Protein AF-A0A968LI55-F1 (afdb_monomer_lite)

Structure (mmCIF, N/CA/C/O backbone):
data_AF-A0A968LI55-F1
#
_entry.id   AF-A0A968LI55-F1
#
loop_
_atom_site.group_PDB
_atom_site.id
_atom_site.type_symbol
_atom_site.label_atom_id
_atom_site.label_alt_id
_atom_site.label_comp_id
_atom_site.label_asym_id
_atom_site.label_entity_id
_atom_site.label_seq_id
_atom_site.pdbx_PDB_ins_code
_atom_site.Cartn_x
_atom_site.Cartn_y
_atom_site.Cartn_z
_atom_site.occupancy
_atom_site.B_iso_or_equiv
_atom_site.auth_seq_id
_atom_site.auth_comp_id
_atom_site.auth_asym_id
_atom_site.auth_atom_id
_atom_site.pdbx_PDB_model_num
ATOM 1 N N . MET A 1 1 ? 6.630 0.968 -27.886 1.00 37.94 1 MET A N 1
ATOM 2 C CA . MET A 1 1 ? 7.558 1.526 -26.879 1.00 37.94 1 MET A CA 1
ATOM 3 C C . MET A 1 1 ? 7.144 2.963 -26.633 1.00 37.94 1 MET A C 1
ATOM 5 O O . MET A 1 1 ? 7.507 3.827 -27.422 1.00 37.94 1 MET A O 1
ATOM 9 N N . ASP A 1 2 ? 6.324 3.210 -25.612 1.00 31.38 2 ASP A N 1
ATOM 10 C CA . ASP A 1 2 ? 5.980 4.579 -25.226 1.00 31.38 2 ASP A CA 1
ATOM 11 C C . ASP A 1 2 ? 7.231 5.268 -24.675 1.00 31.38 2 ASP A C 1
ATOM 13 O O . ASP A 1 2 ? 7.697 5.002 -23.569 1.00 31.38 2 ASP A O 1
ATOM 17 N N . SER A 1 3 ? 7.811 6.141 -25.493 1.00 38.91 3 SER A N 1
ATOM 18 C CA . SER A 1 3 ? 9.085 6.821 -25.246 1.00 38.91 3 SER A CA 1
ATOM 19 C C . SER A 1 3 ? 9.001 7.922 -24.173 1.00 38.91 3 SER A C 1
ATOM 21 O O . SER A 1 3 ? 9.941 8.698 -24.025 1.00 38.91 3 SER A O 1
ATOM 23 N N . ALA A 1 4 ? 7.884 8.017 -23.445 1.00 50.31 4 ALA A N 1
ATOM 24 C CA . ALA A 1 4 ? 7.601 9.085 -22.486 1.00 50.31 4 ALA A CA 1
ATOM 25 C C . ALA A 1 4 ? 7.983 8.747 -21.029 1.00 50.31 4 ALA A C 1
ATOM 27 O O . ALA A 1 4 ? 8.029 9.650 -20.200 1.00 50.31 4 ALA A O 1
ATOM 28 N N . GLN A 1 5 ? 8.258 7.476 -20.703 1.00 61.66 5 GLN A N 1
ATOM 29 C CA . GLN A 1 5 ? 8.488 7.036 -19.316 1.00 61.66 5 GLN A CA 1
ATOM 30 C C . GLN A 1 5 ? 9.972 6.951 -18.916 1.00 61.66 5 GLN A C 1
ATOM 32 O O . GLN A 1 5 ? 10.292 7.078 -17.736 1.00 61.66 5 GLN A O 1
ATOM 37 N N . TYR A 1 6 ? 10.887 6.761 -19.872 1.00 68.81 6 TYR A N 1
ATOM 38 C CA . TYR A 1 6 ? 12.314 6.562 -19.594 1.00 68.81 6 TYR A CA 1
ATOM 39 C C . TYR A 1 6 ? 13.161 7.687 -20.182 1.00 68.81 6 TYR A C 1
ATOM 41 O O . TYR A 1 6 ? 13.081 7.976 -21.375 1.00 68.81 6 TYR A O 1
ATOM 49 N N . HIS A 1 7 ? 14.017 8.282 -19.351 1.00 76.69 7 HIS A N 1
ATOM 50 C CA . HIS A 1 7 ? 14.998 9.268 -19.788 1.00 76.69 7 HIS A CA 1
ATOM 51 C C . HIS A 1 7 ? 16.397 8.646 -19.772 1.00 76.69 7 HIS A C 1
ATOM 53 O O . HIS A 1 7 ? 16.982 8.426 -18.713 1.00 76.69 7 HIS A O 1
ATOM 59 N N . PHE A 1 8 ? 16.929 8.330 -20.954 1.00 79.88 8 PHE A N 1
ATOM 60 C CA . PHE A 1 8 ? 18.265 7.754 -21.086 1.00 79.88 8 PHE A CA 1
ATOM 61 C C . PHE A 1 8 ? 19.310 8.864 -21.165 1.00 79.88 8 PHE A C 1
ATOM 63 O O . PHE A 1 8 ? 19.291 9.679 -22.085 1.00 79.88 8 PHE A O 1
ATOM 70 N N . LYS A 1 9 ? 20.251 8.865 -20.219 1.00 81.69 9 LYS A N 1
ATOM 71 C CA . LYS A 1 9 ? 21.419 9.749 -20.234 1.00 81.69 9 LYS A CA 1
ATOM 72 C C . LYS A 1 9 ? 22.661 8.889 -20.510 1.00 81.69 9 LYS A C 1
ATOM 74 O O . LYS A 1 9 ? 23.060 8.139 -19.620 1.00 81.69 9 LYS A O 1
ATOM 79 N N . PRO A 1 10 ? 23.245 8.925 -21.722 1.00 79.88 10 PRO A N 1
ATOM 80 C CA . PRO A 1 10 ? 24.467 8.178 -22.005 1.00 79.88 10 PRO A CA 1
ATOM 81 C C . PRO A 1 10 ? 25.617 8.753 -21.174 1.00 79.88 10 PRO A C 1
ATOM 83 O O . PRO A 1 10 ? 25.793 9.969 -21.134 1.00 79.88 10 PRO A O 1
ATOM 86 N N . MET A 1 11 ? 26.376 7.884 -20.512 1.00 77.19 11 MET A N 1
ATOM 87 C CA . MET A 1 11 ? 27.538 8.245 -19.692 1.00 77.19 11 MET A CA 1
ATOM 88 C C . MET A 1 11 ? 28.801 7.696 -20.347 1.00 77.19 11 MET A C 1
ATOM 90 O O . MET A 1 11 ? 28.809 6.541 -20.773 1.00 77.19 11 MET A O 1
ATOM 94 N N . GLY A 1 12 ? 29.858 8.506 -20.427 1.00 69.44 12 GLY A N 1
ATOM 95 C CA . GLY A 1 12 ? 31.123 8.095 -21.043 1.00 69.44 12 GLY A CA 1
ATOM 96 C C . GLY A 1 12 ? 32.103 7.440 -20.068 1.00 69.44 12 GLY A C 1
ATOM 97 O O . GLY A 1 12 ? 33.002 6.720 -20.493 1.00 69.44 12 GLY A O 1
ATOM 98 N N . ASN A 1 13 ? 31.967 7.701 -18.763 1.00 74.31 13 ASN A N 1
ATOM 99 C CA . ASN A 1 13 ? 32.863 7.176 -17.730 1.00 74.31 13 ASN A CA 1
ATOM 100 C C . ASN A 1 13 ? 32.205 7.152 -16.332 1.00 74.31 13 ASN A C 1
ATOM 102 O O . ASN A 1 13 ? 31.186 7.793 -16.084 1.00 74.31 13 ASN A O 1
ATOM 106 N N . VAL A 1 14 ? 32.818 6.424 -15.389 1.00 74.19 14 VAL A N 1
ATOM 107 C CA . VAL A 1 14 ? 32.333 6.315 -13.994 1.00 74.19 14 VAL A CA 1
ATOM 108 C C . VAL A 1 14 ? 32.491 7.626 -13.214 1.00 74.19 14 VAL A C 1
ATOM 110 O O . VAL A 1 14 ? 31.717 7.901 -12.299 1.00 74.19 14 VAL A O 1
ATOM 113 N N . ASN A 1 15 ? 33.457 8.468 -13.582 1.00 75.12 15 ASN A N 1
ATOM 114 C CA . ASN A 1 15 ? 33.700 9.736 -12.891 1.00 75.12 15 ASN A CA 1
ATOM 115 C C . ASN A 1 15 ? 32.556 10.739 -13.116 1.00 75.12 15 ASN A C 1
ATOM 117 O O . ASN A 1 15 ? 32.193 11.467 -12.196 1.00 75.12 15 ASN A O 1
ATOM 121 N N . GLU A 1 16 ? 31.945 10.737 -14.303 1.00 75.88 16 GLU A N 1
ATOM 122 C CA . GLU A 1 16 ? 30.731 11.493 -14.624 1.00 75.88 16 GLU A CA 1
ATOM 123 C C . GLU A 1 16 ? 29.553 11.031 -13.765 1.00 75.88 16 GLU A C 1
ATOM 125 O O . GLU A 1 16 ? 28.830 11.859 -13.211 1.00 75.88 16 GLU A O 1
ATOM 130 N N . LEU A 1 17 ? 29.400 9.716 -13.580 1.00 74.62 17 LEU A N 1
ATOM 131 C CA . LEU A 1 17 ? 28.373 9.161 -12.701 1.00 74.62 17 LEU A CA 1
ATOM 132 C C . LEU A 1 17 ? 28.596 9.598 -11.247 1.00 74.62 17 LEU A C 1
ATOM 134 O O . LEU A 1 17 ? 27.660 10.065 -10.597 1.00 74.62 17 LEU A O 1
ATOM 138 N N . HIS A 1 18 ? 29.834 9.511 -10.757 1.00 74.62 18 HIS A N 1
ATOM 139 C CA . HIS A 1 18 ? 30.193 9.965 -9.415 1.00 74.62 18 HIS A CA 1
ATOM 140 C C . HIS A 1 18 ? 29.890 11.461 -9.228 1.00 74.62 18 HIS A C 1
ATOM 142 O O . HIS A 1 18 ? 29.252 11.845 -8.247 1.00 74.62 18 HIS A O 1
ATOM 148 N N . ALA A 1 19 ? 30.251 12.303 -10.202 1.00 73.81 19 ALA A N 1
ATOM 149 C CA . ALA A 1 19 ? 29.958 13.734 -10.174 1.00 73.81 19 ALA A CA 1
ATOM 150 C C . ALA A 1 19 ? 28.448 14.025 -10.119 1.00 73.81 19 ALA A C 1
ATOM 152 O O . ALA A 1 19 ? 28.025 14.859 -9.324 1.00 73.81 19 ALA A O 1
ATOM 153 N N . ILE A 1 20 ? 27.624 13.307 -10.890 1.00 71.19 20 ILE A N 1
ATOM 154 C CA . ILE A 1 20 ? 26.158 13.466 -10.877 1.00 71.19 20 ILE A CA 1
ATOM 155 C C . ILE A 1 20 ? 25.567 13.043 -9.532 1.00 71.19 20 ILE A C 1
ATOM 157 O O . ILE A 1 20 ? 24.697 13.726 -9.003 1.00 71.19 20 ILE A O 1
ATOM 161 N N . THR A 1 21 ? 26.056 11.953 -8.938 1.00 66.81 21 THR A N 1
ATOM 162 C CA . THR A 1 21 ? 25.573 11.513 -7.618 1.00 66.81 21 THR A CA 1
ATOM 163 C C . THR A 1 21 ? 25.967 12.450 -6.475 1.00 66.81 21 THR A C 1
ATOM 165 O O . THR A 1 21 ? 25.300 12.450 -5.440 1.00 66.81 21 THR A O 1
ATOM 168 N N . GLN A 1 22 ? 27.023 13.253 -6.655 1.00 67.81 22 GLN A N 1
ATOM 169 C CA . GLN A 1 22 ? 27.433 14.293 -5.707 1.00 67.81 22 GLN A CA 1
ATOM 170 C C . GLN A 1 22 ? 26.829 15.674 -6.008 1.00 67.81 22 GLN A C 1
ATOM 172 O O . GLN A 1 22 ? 26.830 16.542 -5.135 1.00 67.81 22 GLN A O 1
ATOM 177 N N . ALA A 1 23 ? 26.319 15.893 -7.221 1.00 65.31 23 ALA A N 1
ATOM 178 C CA . ALA A 1 23 ? 25.676 17.138 -7.617 1.00 65.31 23 ALA A CA 1
ATOM 179 C C . ALA A 1 23 ? 24.293 17.307 -6.957 1.00 65.31 23 ALA A C 1
ATOM 181 O O . ALA A 1 23 ? 23.695 16.366 -6.439 1.00 65.31 23 ALA A O 1
ATOM 182 N N . ALA A 1 24 ? 23.754 18.530 -7.006 1.00 52.56 24 ALA A N 1
ATOM 183 C CA . ALA A 1 24 ? 22.396 18.840 -6.540 1.00 52.56 24 ALA A CA 1
ATOM 184 C C . ALA A 1 24 ? 21.287 18.287 -7.463 1.00 52.56 24 ALA A C 1
ATOM 186 O O . ALA A 1 24 ? 20.103 18.446 -7.166 1.00 52.56 24 ALA A O 1
ATOM 187 N N . GLU A 1 25 ? 21.658 17.659 -8.581 1.00 63.56 25 GLU A N 1
ATOM 188 C CA . GLU A 1 25 ? 20.725 16.990 -9.484 1.00 63.56 25 GLU A CA 1
ATOM 189 C C . GLU A 1 25 ? 20.170 15.699 -8.854 1.00 63.56 25 GLU A C 1
ATOM 191 O O . GLU A 1 25 ? 20.838 15.048 -8.042 1.00 63.56 25 GLU A O 1
ATOM 196 N N . PRO A 1 26 ? 18.935 15.297 -9.202 1.00 63.47 26 PRO A N 1
ATOM 197 C CA . PRO A 1 26 ? 18.407 14.012 -8.774 1.00 63.47 26 PRO A CA 1
ATOM 198 C C . PRO A 1 26 ? 19.292 12.874 -9.321 1.00 63.47 26 PRO A C 1
ATOM 200 O O . PRO A 1 26 ? 19.568 12.843 -10.523 1.00 63.47 26 PRO A O 1
ATOM 203 N N . PRO A 1 27 ? 19.737 11.929 -8.471 1.00 69.62 27 PRO A N 1
ATOM 204 C CA . PRO A 1 27 ? 20.543 10.805 -8.928 1.00 69.62 27 PRO A CA 1
ATOM 205 C C . PRO A 1 27 ? 19.739 9.915 -9.892 1.00 69.62 27 PRO A C 1
ATOM 207 O O . PRO A 1 27 ? 18.507 9.859 -9.794 1.00 69.62 27 PRO A O 1
ATOM 210 N N . PRO A 1 28 ? 20.413 9.206 -10.814 1.00 77.25 28 PRO A N 1
ATOM 211 C CA . PRO A 1 28 ? 19.746 8.298 -11.738 1.00 77.25 28 PRO A CA 1
ATOM 212 C C . PRO A 1 28 ? 19.030 7.170 -10.987 1.00 77.25 28 PRO A C 1
ATOM 214 O O . PRO A 1 28 ? 19.528 6.667 -9.980 1.00 77.25 28 PRO A O 1
ATOM 217 N N . ASP A 1 29 ? 17.870 6.760 -11.502 1.00 79.12 29 ASP A N 1
ATOM 218 C CA . ASP A 1 29 ? 17.024 5.759 -10.841 1.00 79.12 29 ASP A CA 1
ATOM 219 C C . ASP A 1 29 ? 17.519 4.321 -11.057 1.00 79.12 29 ASP A C 1
ATOM 221 O O . ASP A 1 29 ? 17.297 3.447 -10.222 1.00 79.12 29 ASP A O 1
ATOM 225 N N . CYS A 1 30 ? 18.216 4.072 -12.167 1.00 85.31 30 CYS A N 1
ATOM 226 C CA . CYS A 1 30 ? 18.825 2.789 -12.492 1.00 85.31 30 CYS A CA 1
ATOM 227 C C . CYS A 1 30 ? 20.026 2.988 -13.427 1.00 85.31 30 CYS A C 1
ATOM 229 O O . CYS A 1 30 ? 20.012 3.863 -14.295 1.00 85.31 30 CYS A O 1
ATOM 231 N N . LEU A 1 31 ? 21.060 2.168 -13.253 1.00 87.00 31 LEU A N 1
ATOM 232 C CA . LEU A 1 31 ? 22.227 2.088 -14.119 1.00 87.00 31 LEU A CA 1
ATOM 233 C C . LEU A 1 31 ? 22.056 0.935 -15.114 1.00 87.00 31 LEU A C 1
ATOM 235 O O . LEU A 1 31 ? 21.856 -0.210 -14.713 1.00 87.00 31 LEU A O 1
ATOM 239 N N . LEU A 1 32 ? 22.185 1.230 -16.406 1.00 86.31 32 LEU A N 1
ATOM 240 C CA . LEU A 1 32 ? 22.242 0.224 -17.463 1.00 86.31 32 LEU A CA 1
ATOM 241 C C . LEU A 1 32 ? 23.684 0.099 -17.959 1.00 86.31 32 LEU A C 1
ATOM 243 O O . LEU A 1 32 ? 24.232 1.053 -18.505 1.00 86.31 32 LEU A O 1
ATOM 247 N N . ILE A 1 33 ? 24.286 -1.074 -17.786 1.00 86.31 33 ILE A N 1
ATOM 248 C CA . ILE A 1 33 ? 25.639 -1.370 -18.260 1.00 86.31 33 ILE A CA 1
ATOM 249 C C . ILE A 1 33 ? 25.526 -2.175 -19.549 1.00 86.31 33 ILE A C 1
ATOM 251 O O . ILE A 1 33 ? 25.028 -3.302 -19.554 1.00 86.31 33 ILE A O 1
ATOM 255 N N . TRP A 1 34 ? 26.000 -1.585 -20.640 1.00 83.31 34 TRP A N 1
ATOM 256 C CA . TRP A 1 34 ? 26.062 -2.205 -21.958 1.00 83.31 34 TRP A CA 1
ATOM 257 C C . TRP A 1 34 ? 27.533 -2.348 -22.353 1.00 83.31 34 TRP A C 1
ATOM 259 O O . TRP A 1 34 ? 28.044 -1.594 -23.171 1.00 83.31 34 TRP A O 1
ATOM 269 N N . GLU A 1 35 ? 28.233 -3.294 -21.732 1.00 75.88 35 GLU A N 1
ATOM 270 C CA . GLU A 1 35 ? 29.658 -3.541 -21.978 1.00 75.88 35 GLU A CA 1
ATOM 271 C C . GLU A 1 35 ? 29.923 -5.051 -22.056 1.00 75.88 35 GLU A C 1
ATOM 273 O O . GLU A 1 35 ? 29.293 -5.817 -21.321 1.00 75.88 35 GLU A O 1
ATOM 278 N N . PRO A 1 36 ? 30.856 -5.510 -22.911 1.00 69.56 36 PRO A N 1
ATOM 279 C CA . PRO A 1 36 ? 31.217 -6.921 -22.995 1.00 69.56 36 PRO A CA 1
ATOM 280 C C . PRO A 1 36 ? 31.945 -7.416 -21.736 1.00 69.56 36 PRO A C 1
ATOM 282 O O . PRO A 1 36 ? 31.847 -8.597 -21.414 1.00 69.56 36 PRO A O 1
ATOM 285 N N . HIS A 1 37 ? 32.627 -6.525 -21.003 1.00 75.12 37 HIS A N 1
ATOM 286 C CA . HIS A 1 37 ? 33.368 -6.838 -19.776 1.00 75.12 37 HIS A CA 1
ATOM 287 C C . HIS A 1 37 ? 32.940 -5.917 -18.617 1.00 75.12 37 HIS A C 1
ATOM 289 O O . HIS A 1 37 ? 33.630 -4.944 -18.307 1.00 75.12 37 HIS A O 1
ATOM 295 N N . PRO A 1 38 ? 31.796 -6.193 -17.966 1.00 77.81 38 PRO A N 1
ATOM 296 C CA . PRO A 1 38 ? 31.240 -5.321 -16.928 1.00 77.81 38 PRO A CA 1
ATOM 297 C C . PRO A 1 38 ? 32.032 -5.345 -15.609 1.00 77.81 38 PRO A C 1
ATOM 299 O O . PRO A 1 38 ? 31.890 -4.428 -14.806 1.00 77.81 38 PRO A O 1
ATOM 302 N N . GLU A 1 39 ? 32.873 -6.355 -15.374 1.00 78.12 39 GLU A N 1
ATOM 303 C CA . GLU A 1 39 ? 33.605 -6.565 -14.112 1.00 78.12 39 GLU A CA 1
ATOM 304 C C . GLU A 1 39 ? 34.475 -5.369 -13.713 1.00 78.12 39 GLU A C 1
ATOM 306 O O . GLU A 1 39 ? 34.448 -4.932 -12.563 1.00 78.12 39 GLU A O 1
ATOM 311 N N . VAL A 1 40 ? 35.192 -4.782 -14.677 1.00 80.19 40 VAL A N 1
ATOM 312 C CA . VAL A 1 40 ? 36.056 -3.614 -14.441 1.00 80.19 40 VAL A CA 1
ATOM 313 C C . VAL A 1 40 ? 35.230 -2.420 -13.960 1.00 80.19 40 VAL A C 1
ATOM 315 O O . VAL A 1 40 ? 35.614 -1.729 -13.017 1.00 80.19 40 VAL A O 1
ATOM 318 N N . LEU A 1 41 ? 34.064 -2.207 -14.573 1.00 78.69 41 LEU A N 1
ATOM 319 C CA . LEU A 1 41 ? 33.157 -1.118 -14.226 1.00 78.69 41 LEU A CA 1
ATOM 320 C C . LEU A 1 41 ? 32.528 -1.341 -12.845 1.00 78.69 41 LEU A C 1
ATOM 322 O O . LEU A 1 41 ? 32.462 -0.423 -12.031 1.00 78.69 41 LEU A O 1
ATOM 326 N N . LEU A 1 42 ? 32.111 -2.575 -12.553 1.00 78.25 42 LEU A N 1
ATOM 327 C CA . LEU A 1 42 ? 31.550 -2.956 -11.256 1.00 78.25 42 LEU A CA 1
ATOM 328 C C . LEU A 1 42 ? 32.578 -2.808 -10.125 1.00 78.25 42 LEU A C 1
ATOM 330 O O . LEU A 1 42 ? 32.233 -2.336 -9.041 1.00 78.25 42 LEU A O 1
ATOM 334 N N . TYR A 1 43 ? 33.844 -3.147 -10.384 1.00 78.69 43 TYR A N 1
ATOM 335 C CA . TYR A 1 43 ? 34.940 -2.927 -9.441 1.00 78.69 43 TYR A CA 1
ATOM 336 C C . TYR A 1 43 ? 35.152 -1.431 -9.161 1.00 78.69 43 TYR A C 1
ATOM 338 O O . TYR A 1 43 ? 35.242 -1.021 -8.005 1.00 78.69 43 TYR A O 1
ATOM 346 N N . GLN A 1 44 ? 35.152 -0.591 -10.199 1.00 78.50 44 GLN A N 1
ATOM 347 C CA . GLN A 1 44 ? 35.287 0.863 -10.051 1.00 78.50 44 GLN A CA 1
ATOM 348 C C . GLN A 1 44 ? 34.128 1.492 -9.270 1.00 78.50 44 GLN A C 1
ATOM 350 O O . GLN A 1 44 ? 34.355 2.347 -8.416 1.00 78.50 44 GLN A O 1
ATOM 355 N N . LEU A 1 45 ? 32.889 1.053 -9.512 1.00 78.06 45 LEU A N 1
ATOM 356 C CA . LEU A 1 45 ? 31.724 1.511 -8.748 1.00 78.06 45 LEU A CA 1
ATOM 357 C C . LEU A 1 45 ? 31.851 1.165 -7.262 1.00 78.06 45 LEU A C 1
ATOM 359 O O . LEU A 1 45 ? 31.508 1.979 -6.406 1.00 78.06 45 LEU A O 1
ATOM 363 N N . LYS A 1 46 ? 32.392 -0.018 -6.957 1.00 74.94 46 LYS A N 1
ATOM 364 C CA . LYS A 1 46 ? 32.651 -0.457 -5.585 1.00 74.94 46 LYS A CA 1
ATOM 365 C C . LYS A 1 46 ? 33.714 0.398 -4.893 1.00 74.94 46 LYS A C 1
ATOM 367 O O . LYS A 1 46 ? 33.479 0.834 -3.770 1.00 74.94 46 LYS A O 1
ATOM 372 N N . GLU A 1 47 ? 34.842 0.659 -5.553 1.00 76.88 47 GLU A N 1
ATOM 373 C CA . GLU A 1 47 ? 35.913 1.532 -5.035 1.00 76.88 47 GLU A CA 1
ATOM 374 C C . GLU A 1 47 ? 35.412 2.956 -4.754 1.00 76.88 47 GLU A C 1
ATOM 376 O O . GLU A 1 47 ? 35.806 3.587 -3.776 1.00 76.88 47 GLU A O 1
ATOM 381 N N . LEU A 1 48 ? 34.489 3.448 -5.584 1.00 74.12 48 LEU A N 1
ATOM 382 C CA . LEU A 1 48 ? 33.878 4.769 -5.439 1.00 74.12 48 LEU A CA 1
ATOM 383 C C . LEU A 1 48 ? 32.675 4.793 -4.492 1.00 74.12 48 LEU A C 1
ATOM 385 O O . LEU A 1 48 ? 32.027 5.829 -4.361 1.00 74.12 48 LEU A O 1
ATOM 389 N N . TYR A 1 49 ? 32.366 3.675 -3.829 1.00 73.06 49 TYR A N 1
ATOM 390 C CA . TYR A 1 49 ? 31.221 3.552 -2.929 1.00 73.06 49 TYR A CA 1
ATOM 391 C C . TYR A 1 49 ? 29.891 3.959 -3.603 1.00 73.06 49 TYR A C 1
ATOM 393 O O . TYR A 1 49 ? 28.998 4.528 -2.980 1.00 73.06 49 TYR A O 1
ATOM 401 N N . LEU A 1 50 ? 29.722 3.651 -4.891 1.00 75.25 50 LEU A N 1
ATOM 402 C CA . LEU A 1 50 ? 28.508 3.945 -5.650 1.00 75.25 50 LEU A CA 1
ATOM 403 C C . LEU A 1 50 ? 27.587 2.728 -5.700 1.00 75.25 50 LEU A C 1
ATOM 405 O O . LEU A 1 50 ? 27.872 1.735 -6.366 1.00 75.25 50 LEU A O 1
ATOM 409 N N . LEU A 1 51 ? 26.449 2.833 -5.015 1.00 76.62 51 LEU A N 1
ATOM 410 C CA . LEU A 1 51 ? 25.419 1.800 -4.985 1.00 76.62 51 LEU A CA 1
ATOM 411 C C . LEU A 1 51 ? 24.160 2.297 -5.706 1.00 76.62 51 LEU A C 1
ATOM 413 O O . LEU A 1 51 ? 23.498 3.213 -5.221 1.00 76.62 51 LEU A O 1
ATOM 417 N N . LEU A 1 52 ? 23.822 1.679 -6.839 1.00 79.25 52 LEU A N 1
ATOM 418 C CA . LEU A 1 52 ? 22.637 1.985 -7.649 1.00 79.25 52 LEU A CA 1
ATOM 419 C C . LEU A 1 52 ? 21.947 0.684 -8.096 1.00 79.25 52 LEU A C 1
ATOM 421 O O . LEU A 1 52 ? 22.632 -0.327 -8.301 1.00 79.25 52 LEU A O 1
ATOM 425 N N . PRO A 1 53 ? 20.617 0.688 -8.305 1.00 83.94 53 PRO A N 1
ATOM 426 C CA . PRO A 1 53 ? 19.938 -0.384 -9.030 1.00 83.94 53 PRO A CA 1
ATOM 427 C C . PRO A 1 53 ? 20.604 -0.597 -10.389 1.00 83.94 53 PRO A C 1
ATOM 429 O O . PRO A 1 53 ? 20.682 0.349 -11.170 1.00 83.94 53 PRO A O 1
ATOM 432 N N . THR A 1 54 ? 21.101 -1.800 -10.682 1.00 87.06 54 THR A N 1
ATOM 433 C CA . THR A 1 54 ? 21.937 -2.025 -11.873 1.00 87.06 54 THR A CA 1
ATOM 434 C C . THR A 1 54 ? 21.402 -3.161 -12.738 1.00 87.06 54 THR A C 1
ATOM 436 O O . THR A 1 54 ? 21.192 -4.277 -12.258 1.00 87.06 54 THR A O 1
ATOM 439 N N . VAL A 1 55 ? 21.231 -2.882 -14.030 1.00 88.00 55 VAL A N 1
ATOM 440 C CA . VAL A 1 55 ? 20.930 -3.867 -15.072 1.00 88.00 55 VAL A CA 1
ATOM 441 C C . VAL A 1 55 ? 22.146 -4.010 -15.982 1.00 88.00 55 VAL A C 1
ATOM 443 O O . VAL A 1 55 ? 22.659 -3.017 -16.492 1.00 88.00 55 VAL A O 1
ATOM 446 N N . VAL A 1 56 ? 22.604 -5.238 -16.211 1.00 87.31 56 VAL A N 1
ATOM 447 C CA . VAL A 1 56 ? 23.734 -5.528 -17.104 1.00 87.31 56 VAL A CA 1
ATOM 448 C C . VAL A 1 56 ? 23.243 -6.292 -18.325 1.00 87.31 56 VAL A C 1
ATOM 450 O O . VAL A 1 56 ? 22.655 -7.370 -18.196 1.00 87.31 56 VAL A O 1
ATOM 453 N N . VAL A 1 57 ? 23.508 -5.743 -19.511 1.00 85.00 57 VAL A N 1
ATOM 454 C CA . VAL A 1 57 ? 23.268 -6.410 -20.794 1.00 85.00 57 VAL A CA 1
ATOM 455 C C . VAL A 1 57 ? 24.471 -7.294 -21.100 1.00 85.00 57 VAL A C 1
ATOM 457 O O . VAL A 1 57 ? 25.560 -6.800 -21.381 1.00 85.00 57 VAL A O 1
ATOM 460 N N . HIS A 1 58 ? 24.284 -8.607 -21.021 1.00 77.88 58 HIS A N 1
ATOM 461 C CA . HIS A 1 58 ? 25.360 -9.576 -21.212 1.00 77.88 58 HIS A CA 1
ATOM 462 C C . HIS A 1 58 ? 25.445 -10.040 -22.674 1.00 77.88 58 HIS A C 1
ATOM 464 O O . HIS A 1 58 ? 24.425 -10.217 -23.346 1.00 77.88 58 HIS A O 1
ATOM 470 N N . PHE A 1 59 ? 26.679 -10.248 -23.144 1.00 62.09 59 PHE A N 1
ATOM 471 C CA . PHE A 1 59 ? 26.976 -10.625 -24.526 1.00 62.09 59 PHE A CA 1
ATOM 472 C C . PHE A 1 59 ? 27.226 -12.125 -24.686 1.00 62.09 59 PHE A C 1
ATOM 474 O O . PHE A 1 59 ? 26.703 -12.684 -25.634 1.00 62.09 59 PHE A O 1
ATOM 481 N N . HIS A 1 60 ? 27.986 -12.743 -23.775 1.00 55.25 60 HIS A N 1
ATOM 482 C CA . HIS A 1 60 ? 28.164 -14.183 -23.505 1.00 55.25 60 HIS A CA 1
ATOM 483 C C . HIS A 1 60 ? 29.113 -14.290 -22.282 1.00 55.25 60 HIS A C 1
ATOM 485 O O . HIS A 1 60 ? 29.991 -13.442 -22.154 1.00 55.25 60 HIS A O 1
ATOM 491 N N . GLY A 1 61 ? 28.960 -15.266 -21.373 1.00 49.53 61 GLY A N 1
ATOM 492 C CA . GLY A 1 61 ? 29.847 -15.414 -20.196 1.00 49.53 61 GLY A CA 1
ATOM 493 C C . GLY A 1 61 ? 29.153 -15.663 -18.850 1.00 49.53 61 GLY A C 1
ATOM 494 O O . GLY A 1 61 ? 27.964 -15.375 -18.691 1.00 49.53 61 GLY A O 1
ATOM 495 N N . GLU A 1 62 ? 29.909 -16.254 -17.919 1.00 50.44 62 GLU A N 1
ATOM 496 C CA . GLU A 1 62 ? 29.481 -16.699 -16.587 1.00 50.44 62 GLU A CA 1
ATOM 497 C C . GLU A 1 62 ? 28.981 -15.551 -15.701 1.00 50.44 62 GLU A C 1
ATOM 499 O O . GLU A 1 62 ? 29.419 -14.407 -15.791 1.00 50.44 62 GLU A O 1
ATOM 504 N N . ARG A 1 63 ? 28.012 -15.873 -14.838 1.00 61.06 63 ARG A N 1
ATOM 505 C CA . ARG A 1 63 ? 27.427 -14.932 -13.882 1.00 61.06 63 ARG A CA 1
ATOM 506 C C . ARG A 1 63 ? 28.294 -14.911 -12.635 1.00 61.06 63 ARG A C 1
ATOM 508 O O . ARG A 1 63 ? 28.238 -15.855 -11.848 1.00 61.06 63 ARG A O 1
ATOM 515 N N . GLU A 1 64 ? 29.045 -13.841 -12.424 1.00 56.97 64 GLU A N 1
ATOM 516 C CA . GLU A 1 64 ? 29.725 -13.665 -11.146 1.00 56.97 64 GLU A CA 1
ATOM 517 C C . GLU A 1 64 ? 28.735 -13.302 -10.037 1.00 56.97 64 GLU A C 1
ATOM 519 O O . GLU A 1 64 ? 27.796 -12.514 -10.211 1.00 56.97 64 GLU A O 1
ATOM 524 N N . ALA A 1 65 ? 28.954 -13.897 -8.866 1.00 52.75 65 ALA A N 1
ATOM 525 C CA . ALA A 1 65 ? 28.210 -13.579 -7.663 1.00 52.75 65 ALA A CA 1
ATOM 526 C C . ALA A 1 65 ? 28.634 -12.192 -7.164 1.00 52.75 65 ALA A C 1
ATOM 528 O O . ALA A 1 65 ? 29.678 -12.028 -6.537 1.00 52.75 65 ALA A O 1
ATOM 529 N N . SER A 1 66 ? 27.808 -11.186 -7.438 1.00 60.06 66 SER A N 1
ATOM 530 C CA . SER A 1 66 ? 27.976 -9.857 -6.862 1.00 60.06 66 SER A CA 1
ATOM 531 C C . SER A 1 66 ? 27.210 -9.754 -5.539 1.00 60.06 66 SER A C 1
ATOM 533 O O . SER A 1 66 ? 26.070 -10.218 -5.465 1.00 60.06 66 SER A O 1
ATOM 535 N N . PRO A 1 67 ? 27.775 -9.115 -4.498 1.00 53.47 67 PRO A N 1
ATOM 536 C CA . PRO A 1 67 ? 27.036 -8.779 -3.278 1.00 53.47 67 PRO A CA 1
ATOM 537 C C . PRO A 1 67 ? 25.968 -7.691 -3.513 1.00 53.47 67 PRO A C 1
ATOM 539 O O . PRO A 1 67 ? 25.203 -7.370 -2.607 1.00 53.47 67 PRO A O 1
ATOM 542 N N . TYR A 1 68 ? 25.920 -7.114 -4.718 1.00 65.69 68 TYR A N 1
ATOM 543 C CA . TYR A 1 68 ? 24.984 -6.074 -5.124 1.00 65.69 68 TYR A CA 1
ATOM 544 C C . TYR A 1 68 ? 23.827 -6.651 -5.957 1.00 65.69 68 TYR A C 1
ATOM 546 O O . TYR A 1 68 ? 24.004 -7.658 -6.645 1.00 65.69 68 TYR A O 1
ATOM 554 N N . PRO A 1 69 ? 22.644 -6.009 -5.946 1.00 67.06 69 PRO A N 1
ATOM 555 C CA . PRO A 1 69 ? 21.464 -6.447 -6.692 1.00 67.06 69 PRO A CA 1
ATOM 556 C C . PRO A 1 69 ? 21.636 -6.167 -8.188 1.00 67.06 69 PRO A C 1
ATOM 558 O O . PRO A 1 69 ? 21.080 -5.213 -8.733 1.00 67.06 69 PRO A O 1
ATOM 561 N N . ILE A 1 70 ? 22.435 -6.988 -8.857 1.00 80.44 70 ILE A N 1
ATOM 562 C CA . ILE A 1 70 ? 22.644 -6.889 -10.296 1.00 80.44 70 ILE A CA 1
ATOM 563 C C . ILE A 1 70 ? 21.628 -7.781 -11.000 1.00 80.44 70 ILE A C 1
ATOM 565 O O . ILE A 1 70 ? 21.537 -8.982 -10.735 1.00 80.44 70 ILE A O 1
ATOM 569 N N . VAL A 1 71 ? 20.870 -7.190 -11.918 1.00 83.06 71 VAL A N 1
ATOM 570 C CA . VAL A 1 71 ? 19.944 -7.918 -12.783 1.00 83.06 71 VAL A CA 1
ATOM 571 C C . VAL A 1 71 ? 20.573 -8.078 -14.158 1.00 83.06 71 VAL A C 1
ATOM 573 O O . VAL A 1 71 ? 20.962 -7.110 -14.802 1.00 83.06 71 VAL A O 1
ATOM 576 N N . TRP A 1 72 ? 20.657 -9.317 -14.625 1.00 83.38 72 TRP A N 1
ATOM 577 C CA . TRP A 1 72 ? 21.234 -9.641 -15.925 1.00 83.38 72 TRP A CA 1
ATOM 578 C C . TRP A 1 72 ? 20.136 -9.773 -16.979 1.00 83.38 72 TRP A C 1
ATOM 580 O O . TRP A 1 72 ? 19.091 -10.382 -16.723 1.00 83.38 72 TRP A O 1
ATOM 590 N N . ILE A 1 73 ? 20.390 -9.233 -18.170 1.00 83.69 73 ILE A N 1
ATOM 591 C CA . ILE A 1 73 ? 19.513 -9.353 -19.337 1.00 83.69 73 ILE A CA 1
ATOM 592 C C . ILE A 1 73 ? 20.333 -9.779 -20.560 1.00 83.69 73 ILE A C 1
ATOM 594 O O . ILE A 1 73 ? 21.434 -9.278 -20.791 1.00 83.69 73 ILE A O 1
ATOM 598 N N . GLY A 1 74 ? 19.816 -10.738 -21.330 1.00 81.81 74 GLY A N 1
ATOM 599 C CA . GLY A 1 74 ? 20.404 -11.112 -22.618 1.00 81.81 74 GLY A CA 1
ATOM 600 C C . GLY A 1 74 ? 20.087 -10.068 -23.687 1.00 81.81 74 GLY A C 1
ATOM 601 O O . GLY A 1 74 ? 19.036 -9.425 -23.642 1.00 81.81 74 GLY A O 1
ATOM 602 N N . ARG A 1 75 ? 20.966 -9.909 -24.679 1.00 79.44 75 ARG A N 1
ATOM 603 C CA . ARG A 1 75 ? 20.752 -8.974 -25.799 1.00 79.44 75 ARG A CA 1
ATOM 604 C C . ARG A 1 75 ? 19.474 -9.294 -26.588 1.00 79.44 75 ARG A C 1
ATOM 606 O O . ARG A 1 75 ? 18.747 -8.404 -27.011 1.00 79.44 75 ARG A O 1
ATOM 613 N N . ASP A 1 76 ? 19.179 -10.572 -26.735 1.00 79.62 76 ASP A N 1
ATOM 614 C CA . ASP A 1 76 ? 17.978 -11.148 -27.342 1.00 79.62 76 ASP A CA 1
ATOM 615 C C . ASP A 1 76 ? 16.702 -10.914 -26.502 1.00 79.62 76 ASP A C 1
ATOM 617 O O . ASP A 1 76 ? 15.587 -10.981 -27.018 1.00 79.62 76 ASP A O 1
ATOM 621 N N . GLN A 1 77 ? 16.849 -10.536 -25.229 1.00 77.12 77 GLN A N 1
ATOM 622 C CA . GLN A 1 77 ? 15.752 -10.283 -24.290 1.00 77.12 77 GLN A CA 1
ATOM 623 C C . GLN A 1 77 ? 15.535 -8.796 -23.982 1.00 77.12 77 GLN A C 1
ATOM 625 O O . GLN A 1 77 ? 14.802 -8.471 -23.054 1.00 77.12 77 GLN A O 1
ATOM 630 N N . LEU A 1 78 ? 16.111 -7.875 -24.765 1.00 80.19 78 LEU A N 1
ATOM 631 C CA . LEU A 1 78 ? 15.990 -6.423 -24.544 1.00 80.19 78 LEU A CA 1
ATOM 632 C C . LEU A 1 78 ? 14.543 -5.902 -24.498 1.00 80.19 78 LEU A C 1
ATOM 634 O O . LEU A 1 78 ? 14.293 -4.868 -23.885 1.00 80.19 78 LEU A O 1
ATOM 638 N N . HIS A 1 79 ? 13.581 -6.621 -25.080 1.00 75.94 79 HIS A N 1
ATOM 639 C CA . HIS A 1 79 ? 12.153 -6.312 -24.942 1.00 75.94 79 HIS A CA 1
ATOM 640 C C . HIS A 1 79 ? 11.680 -6.328 -23.472 1.00 75.94 79 HIS A C 1
ATOM 642 O O . HIS A 1 79 ? 10.768 -5.591 -23.114 1.00 75.94 79 HIS A O 1
ATOM 648 N N . GLN A 1 80 ? 12.348 -7.091 -22.600 1.00 74.62 80 GLN A N 1
ATOM 649 C CA . GLN A 1 80 ? 12.066 -7.185 -21.161 1.00 74.62 80 GLN A CA 1
ATOM 650 C C . GLN A 1 80 ? 12.811 -6.133 -20.329 1.00 74.62 80 GLN A C 1
ATOM 652 O O . GLN A 1 80 ? 12.712 -6.141 -19.102 1.00 74.62 80 GLN A O 1
ATOM 657 N N . LEU A 1 81 ? 13.567 -5.226 -20.959 1.00 78.25 81 LEU A N 1
ATOM 658 C CA . LEU A 1 81 ? 14.349 -4.203 -20.261 1.00 78.25 81 LEU A CA 1
ATOM 659 C C . LEU A 1 81 ? 13.523 -3.386 -19.245 1.00 78.25 81 LEU A C 1
ATOM 661 O O . LEU A 1 81 ? 14.010 -3.231 -18.125 1.00 78.25 81 LEU A O 1
ATOM 665 N N . PRO A 1 82 ? 12.282 -2.945 -19.544 1.00 76.19 82 PRO A N 1
ATOM 666 C CA . PRO A 1 82 ? 11.419 -2.284 -18.562 1.00 76.19 82 PRO A CA 1
ATOM 667 C C . PRO A 1 82 ? 11.236 -3.098 -17.274 1.00 76.19 82 PRO A C 1
ATOM 669 O O . PRO A 1 82 ? 11.536 -2.616 -16.185 1.00 76.19 82 PRO A O 1
ATOM 672 N N . GLN A 1 83 ? 10.857 -4.373 -17.402 1.00 72.19 83 GLN A N 1
ATOM 673 C CA . GLN A 1 83 ? 10.643 -5.277 -16.267 1.00 72.19 83 GLN A CA 1
ATOM 674 C C . GLN A 1 83 ? 11.944 -5.546 -15.496 1.00 72.19 83 GLN A C 1
ATOM 676 O O . GLN A 1 83 ? 11.941 -5.704 -14.277 1.00 72.19 83 GLN A O 1
ATOM 681 N N . LYS A 1 84 ? 13.085 -5.594 -16.196 1.00 77.88 84 LYS A N 1
ATOM 682 C CA . LYS A 1 84 ? 14.402 -5.811 -15.580 1.00 77.88 84 LYS A CA 1
ATOM 683 C C . LYS A 1 84 ? 14.893 -4.593 -14.803 1.00 77.88 84 LYS A C 1
ATOM 685 O O . LYS A 1 84 ? 15.506 -4.772 -13.753 1.00 77.88 84 LYS A O 1
ATOM 690 N N . ILE A 1 85 ? 14.590 -3.383 -15.272 1.00 80.00 85 ILE A N 1
ATOM 691 C CA . ILE A 1 85 ? 14.841 -2.137 -14.534 1.00 80.00 85 ILE A CA 1
ATOM 692 C C . ILE A 1 85 ? 14.016 -2.122 -13.244 1.00 80.00 85 ILE A C 1
ATOM 694 O O . ILE A 1 85 ? 14.565 -1.891 -12.169 1.00 80.00 85 ILE A O 1
ATOM 698 N N . GLU A 1 86 ? 12.725 -2.452 -13.326 1.00 72.94 86 GLU A N 1
ATOM 699 C CA . GLU A 1 86 ? 11.850 -2.558 -12.151 1.00 72.94 86 GLU A CA 1
ATOM 700 C C . GLU A 1 86 ? 12.372 -3.600 -11.154 1.00 72.94 86 GLU A C 1
ATOM 702 O O . GLU A 1 86 ? 12.484 -3.323 -9.959 1.00 72.94 86 GLU A O 1
ATOM 707 N N . GLN A 1 87 ? 12.788 -4.771 -11.647 1.00 71.81 87 GLN A N 1
ATOM 708 C CA . GLN A 1 87 ? 13.391 -5.822 -10.830 1.00 71.81 87 GLN A CA 1
ATOM 709 C C . GLN A 1 87 ? 14.678 -5.348 -10.134 1.00 71.81 87 GLN A C 1
ATOM 711 O O . GLN A 1 87 ? 14.891 -5.659 -8.962 1.00 71.81 87 GLN A O 1
ATOM 716 N N . ALA A 1 88 ? 15.535 -4.591 -10.824 1.00 80.94 88 ALA A N 1
ATOM 717 C CA . ALA A 1 88 ? 16.773 -4.074 -10.246 1.00 80.94 88 ALA A CA 1
ATOM 718 C C . ALA A 1 88 ? 16.493 -3.066 -9.124 1.00 80.94 88 ALA A C 1
ATOM 720 O O . ALA A 1 88 ? 17.119 -3.135 -8.064 1.00 80.94 88 ALA A O 1
ATOM 721 N N . ILE A 1 89 ? 15.524 -2.170 -9.330 1.00 79.69 89 ILE A N 1
ATOM 722 C CA . ILE A 1 89 ? 15.094 -1.189 -8.325 1.00 79.69 89 ILE A CA 1
ATOM 723 C C . ILE A 1 89 ? 14.479 -1.902 -7.118 1.00 79.69 89 ILE A C 1
ATOM 725 O O . ILE A 1 89 ? 14.835 -1.603 -5.979 1.00 79.69 89 ILE A O 1
ATOM 729 N N . ALA A 1 90 ? 13.609 -2.887 -7.344 1.00 71.62 90 ALA A N 1
ATOM 730 C CA . ALA A 1 90 ? 12.983 -3.660 -6.276 1.00 71.62 90 ALA A CA 1
ATOM 731 C C . ALA A 1 90 ? 14.022 -4.403 -5.426 1.00 71.62 90 ALA A C 1
ATOM 733 O O . ALA A 1 90 ? 14.013 -4.293 -4.199 1.00 71.62 90 ALA A O 1
ATOM 734 N N . ASN A 1 91 ? 14.959 -5.099 -6.077 1.00 75.88 91 ASN A N 1
ATOM 735 C CA . ASN A 1 91 ? 16.041 -5.798 -5.393 1.00 75.88 91 ASN A CA 1
ATOM 736 C C . ASN A 1 91 ? 16.888 -4.822 -4.566 1.00 75.88 91 ASN A C 1
ATOM 738 O O . ASN A 1 91 ? 17.221 -5.130 -3.426 1.00 75.88 91 ASN A O 1
ATOM 742 N N . PHE A 1 92 ? 17.181 -3.634 -5.105 1.00 80.69 92 PHE A N 1
ATOM 743 C CA . PHE A 1 92 ? 17.919 -2.575 -4.415 1.00 80.69 92 PHE A CA 1
ATOM 744 C C . PHE A 1 92 ? 17.228 -2.070 -3.146 1.00 80.69 92 PHE A C 1
ATOM 746 O O . PHE A 1 92 ? 17.866 -1.920 -2.103 1.00 80.69 92 PHE A O 1
ATOM 753 N N . LEU A 1 93 ? 15.916 -1.843 -3.216 1.00 73.06 93 LEU A N 1
ATOM 754 C CA . LEU A 1 93 ? 15.120 -1.393 -2.074 1.00 73.06 93 LEU A CA 1
ATOM 755 C C . LEU A 1 93 ? 14.971 -2.464 -0.983 1.00 73.06 93 LEU A C 1
ATOM 757 O O . LEU A 1 93 ? 14.663 -2.111 0.156 1.00 73.06 93 LEU A O 1
ATOM 761 N N . GLN A 1 94 ? 15.166 -3.740 -1.327 1.00 71.12 94 GLN A N 1
ATOM 762 C CA . GLN A 1 94 ? 15.048 -4.886 -0.422 1.00 71.12 94 GLN A CA 1
ATOM 763 C C . GLN A 1 94 ? 16.385 -5.347 0.180 1.00 71.12 94 GLN A C 1
ATOM 765 O O . GLN A 1 94 ? 16.371 -6.272 0.993 1.00 71.12 94 GLN A O 1
ATOM 770 N N . LEU A 1 95 ? 17.535 -4.747 -0.177 1.00 69.31 95 LEU A N 1
ATOM 771 C CA . LEU A 1 95 ? 18.805 -5.206 0.396 1.00 69.31 95 LEU A CA 1
ATOM 772 C C . LEU A 1 95 ? 18.838 -5.021 1.913 1.00 69.31 95 LEU A C 1
ATOM 774 O O . LEU A 1 95 ? 18.660 -3.897 2.393 1.00 69.31 95 LEU A O 1
ATOM 778 N N . PRO A 1 96 ? 19.160 -6.087 2.666 1.00 57.91 96 PRO A N 1
ATOM 779 C CA . PRO A 1 96 ? 19.393 -5.974 4.089 1.00 57.91 96 PRO A CA 1
ATOM 780 C C . PRO A 1 96 ? 20.670 -5.165 4.342 1.00 57.91 96 PRO A C 1
ATOM 782 O O . PRO A 1 96 ? 21.714 -5.404 3.732 1.00 57.91 96 PRO A O 1
ATOM 785 N N . ASN A 1 97 ? 20.603 -4.232 5.296 1.00 57.16 97 ASN A N 1
ATOM 786 C CA . ASN A 1 97 ? 21.729 -3.365 5.668 1.00 57.16 97 ASN A CA 1
ATOM 787 C C . ASN A 1 97 ? 22.991 -4.168 6.061 1.00 57.16 97 ASN A C 1
ATOM 789 O O . ASN A 1 97 ? 24.102 -3.664 5.973 1.00 57.16 97 ASN A O 1
ATOM 793 N N . THR A 1 98 ? 22.852 -5.430 6.472 1.00 48.94 98 THR A N 1
ATOM 794 C CA . THR A 1 98 ? 23.930 -6.284 6.997 1.00 48.94 98 THR A CA 1
ATOM 795 C C . THR A 1 98 ? 24.998 -6.696 5.980 1.00 48.94 98 THR A C 1
ATOM 797 O O . THR A 1 98 ? 26.058 -7.161 6.390 1.00 48.94 98 THR A O 1
ATOM 800 N N . SER A 1 99 ? 24.769 -6.518 4.676 1.00 53.50 99 SER A N 1
ATOM 801 C CA . SER A 1 99 ? 25.716 -6.927 3.624 1.00 53.50 99 SER A CA 1
ATOM 802 C C . SER A 1 99 ? 26.724 -5.841 3.226 1.00 53.50 99 SER A C 1
ATOM 804 O O . SER A 1 99 ? 27.492 -6.042 2.285 1.00 53.50 99 SER A O 1
ATOM 806 N N . ILE A 1 100 ? 26.711 -4.678 3.890 1.00 59.66 100 ILE A N 1
ATOM 807 C CA . ILE A 1 100 ? 27.365 -3.471 3.380 1.00 59.66 100 ILE A CA 1
ATOM 808 C C . ILE A 1 100 ? 28.063 -2.669 4.494 1.00 59.66 100 ILE A C 1
ATOM 810 O O . ILE A 1 100 ? 27.547 -2.544 5.600 1.00 59.66 100 ILE A O 1
ATOM 814 N N . THR A 1 101 ? 29.236 -2.102 4.199 1.00 61.81 101 THR A N 1
ATOM 815 C CA . THR A 1 101 ? 30.009 -1.204 5.074 1.00 61.81 101 THR A CA 1
ATOM 816 C C . THR A 1 101 ? 29.244 0.090 5.410 1.00 61.81 101 THR A C 1
ATOM 818 O O . THR A 1 101 ? 28.561 0.651 4.552 1.00 61.81 101 THR A O 1
ATOM 821 N N . GLU A 1 102 ? 29.402 0.612 6.635 1.00 61.09 102 GLU A N 1
ATOM 822 C CA . GLU A 1 102 ? 28.686 1.794 7.172 1.00 61.09 102 GLU A CA 1
ATOM 823 C C . GLU A 1 102 ? 28.506 3.014 6.232 1.00 61.09 102 GLU A C 1
ATOM 825 O O . GLU A 1 102 ? 27.394 3.552 6.169 1.00 61.09 102 GLU A O 1
ATOM 830 N N . PRO A 1 103 ? 29.526 3.502 5.490 1.00 63.78 103 PRO A N 1
ATOM 831 C CA . PRO A 1 103 ? 29.341 4.654 4.598 1.00 63.78 103 PRO A CA 1
ATOM 832 C C . PRO A 1 103 ? 28.367 4.364 3.448 1.00 63.78 103 PRO A C 1
ATOM 834 O O . PRO A 1 103 ? 27.572 5.223 3.062 1.00 63.78 103 PRO A O 1
ATOM 837 N N . LEU A 1 104 ? 28.377 3.130 2.949 1.00 63.91 104 LEU A N 1
ATOM 838 C CA . LEU A 1 104 ? 27.574 2.693 1.814 1.00 63.91 104 LEU A CA 1
ATOM 839 C C . LEU A 1 104 ? 26.111 2.440 2.228 1.00 63.91 104 LEU A C 1
ATOM 841 O O . LEU A 1 104 ? 25.199 2.707 1.448 1.00 63.91 104 LEU A O 1
ATOM 845 N N . GLN A 1 105 ? 25.872 2.037 3.483 1.00 67.88 105 GLN A N 1
ATOM 846 C CA . GLN A 1 105 ? 24.527 1.935 4.068 1.00 67.88 105 GLN A CA 1
ATOM 847 C C . GLN A 1 105 ? 23.816 3.295 4.128 1.00 67.88 105 GLN A C 1
ATOM 849 O O . GLN A 1 105 ? 22.656 3.409 3.736 1.00 67.88 105 GLN A O 1
ATOM 854 N N . LYS A 1 106 ? 24.498 4.357 4.587 1.00 67.69 106 LYS A N 1
ATOM 855 C CA . LYS A 1 106 ? 23.898 5.705 4.666 1.00 67.69 106 LYS A CA 1
ATOM 856 C C . LYS A 1 106 ? 23.545 6.249 3.284 1.00 67.69 106 LYS A C 1
ATOM 858 O O . LYS A 1 106 ? 22.509 6.894 3.116 1.00 67.69 106 LYS A O 1
ATOM 863 N N . GLN A 1 107 ? 24.394 5.987 2.293 1.00 70.75 107 GLN A N 1
ATOM 864 C CA . GLN A 1 107 ? 24.121 6.349 0.907 1.00 70.75 107 GLN A CA 1
ATOM 865 C C . GLN A 1 107 ? 22.950 5.547 0.333 1.00 70.75 107 GLN A C 1
ATOM 867 O O . GLN A 1 107 ? 22.055 6.146 -0.263 1.00 70.75 107 GLN A O 1
ATOM 872 N N . GLN A 1 108 ? 22.912 4.231 0.565 1.00 72.75 108 GLN A N 1
ATOM 873 C CA . GLN A 1 108 ? 21.794 3.377 0.165 1.00 72.75 108 GLN A CA 1
ATOM 874 C C . GLN A 1 108 ? 20.481 3.883 0.759 1.00 72.75 108 GLN A C 1
ATOM 876 O O . GLN A 1 108 ? 19.518 4.031 0.022 1.00 72.75 108 GLN A O 1
ATOM 881 N N . GLN A 1 109 ? 20.435 4.190 2.057 1.00 71.19 109 GLN A N 1
ATOM 882 C CA . GLN A 1 109 ? 19.219 4.676 2.714 1.00 71.19 109 GLN A CA 1
ATOM 883 C C . GLN A 1 109 ? 18.743 6.003 2.120 1.00 71.19 109 GLN A C 1
ATOM 885 O O . GLN A 1 109 ? 17.571 6.139 1.787 1.00 71.19 109 GLN A O 1
ATOM 890 N N . ARG A 1 110 ? 19.651 6.966 1.914 1.00 72.12 110 ARG A N 1
ATOM 891 C CA . ARG A 1 110 ? 19.311 8.258 1.292 1.00 72.12 110 ARG A CA 1
ATOM 892 C C . ARG A 1 110 ? 18.790 8.089 -0.130 1.00 72.12 110 ARG A C 1
ATOM 894 O O . ARG A 1 110 ? 17.803 8.724 -0.495 1.00 72.12 110 ARG A O 1
ATOM 901 N N . LEU A 1 111 ? 19.450 7.253 -0.928 1.00 72.31 111 LEU A N 1
ATOM 902 C CA . LEU A 1 111 ? 19.032 6.986 -2.297 1.00 72.31 111 LEU A CA 1
ATOM 903 C C . LEU A 1 111 ? 17.707 6.219 -2.321 1.00 72.31 111 LEU A C 1
ATOM 905 O O . LEU A 1 111 ? 16.814 6.601 -3.060 1.00 72.31 111 LEU A O 1
ATOM 909 N N . ALA A 1 112 ? 17.539 5.204 -1.475 1.00 69.38 112 ALA A N 1
ATOM 910 C CA . ALA A 1 112 ? 16.302 4.445 -1.346 1.00 69.38 112 ALA A CA 1
ATOM 911 C C . ALA A 1 112 ? 15.127 5.340 -0.938 1.00 69.38 112 ALA A C 1
ATOM 913 O O . ALA A 1 112 ? 14.057 5.213 -1.522 1.00 69.38 112 ALA A O 1
ATOM 914 N N . SER A 1 113 ? 15.318 6.276 -0.003 1.00 66.69 113 SER A N 1
ATOM 915 C CA . SER A 1 113 ? 14.285 7.251 0.365 1.00 66.69 113 SER A CA 1
ATOM 916 C C . SER A 1 113 ? 13.927 8.171 -0.803 1.00 66.69 113 SER A C 1
ATOM 918 O O . SER A 1 113 ? 12.750 8.319 -1.107 1.00 66.69 113 SER A O 1
ATOM 920 N N . LYS A 1 114 ? 14.921 8.712 -1.523 1.00 71.12 114 LYS A N 1
ATOM 921 C CA . LYS A 1 114 ? 14.683 9.549 -2.715 1.00 71.12 114 LYS A CA 1
ATOM 922 C C . LYS A 1 114 ? 14.014 8.781 -3.857 1.00 71.12 114 LYS A C 1
ATOM 924 O O . LYS A 1 114 ? 13.179 9.337 -4.563 1.00 71.12 114 LYS A O 1
ATOM 929 N N . LEU A 1 115 ? 14.388 7.516 -4.054 1.00 67.12 115 LEU A N 1
ATOM 930 C CA . LEU A 1 115 ? 13.765 6.631 -5.035 1.00 67.12 115 LEU A CA 1
ATOM 931 C C . LEU A 1 115 ? 12.324 6.343 -4.635 1.00 67.12 115 LEU A C 1
ATOM 933 O O . LEU A 1 115 ? 11.446 6.490 -5.467 1.00 67.12 115 LEU A O 1
ATOM 937 N N . ARG A 1 116 ? 12.050 6.013 -3.369 1.00 64.81 116 ARG A N 1
ATOM 938 C CA . ARG A 1 116 ? 10.680 5.821 -2.869 1.00 64.81 116 ARG A CA 1
ATOM 939 C C . ARG A 1 116 ? 9.821 7.073 -3.065 1.00 64.81 116 ARG A C 1
ATOM 941 O O . ARG A 1 116 ? 8.714 6.960 -3.569 1.00 64.81 116 ARG A O 1
ATOM 948 N N . GLU A 1 117 ? 10.363 8.251 -2.767 1.00 62.84 117 GLU A N 1
ATOM 949 C CA . GLU A 1 117 ? 9.682 9.541 -2.939 1.00 62.84 117 GLU A CA 1
ATOM 950 C C . GLU A 1 117 ? 9.378 9.862 -4.416 1.00 62.84 117 GLU A C 1
ATOM 952 O O . GLU A 1 117 ? 8.269 10.273 -4.747 1.00 62.84 117 GLU A O 1
ATOM 957 N N . ARG A 1 118 ? 10.337 9.641 -5.329 1.00 63.44 118 ARG A N 1
ATOM 958 C CA . ARG A 1 118 ? 10.204 9.987 -6.761 1.00 63.44 118 ARG A CA 1
ATOM 959 C C . ARG A 1 118 ? 9.453 8.955 -7.586 1.00 63.44 118 ARG A C 1
ATOM 961 O O . ARG A 1 118 ? 8.727 9.302 -8.511 1.00 63.44 118 ARG A O 1
ATOM 968 N N . LEU A 1 119 ? 9.684 7.685 -7.288 1.00 59.22 119 LEU A N 1
ATOM 969 C CA . LEU A 1 119 ? 9.063 6.565 -7.981 1.00 59.22 119 LEU A CA 1
ATOM 970 C C . LEU A 1 119 ? 7.653 6.307 -7.457 1.00 59.22 119 LEU A C 1
ATOM 972 O O . LEU A 1 119 ? 6.919 5.530 -8.070 1.00 59.22 119 LEU A O 1
ATOM 976 N N . GLY A 1 120 ? 7.285 6.963 -6.350 1.00 53.62 120 GLY A N 1
ATOM 977 C CA . GLY A 1 120 ? 6.011 6.868 -5.660 1.00 53.62 120 GLY A CA 1
ATOM 978 C C . GLY A 1 120 ? 5.837 5.499 -5.028 1.00 53.62 120 GLY A C 1
ATOM 979 O O . GLY A 1 120 ? 5.657 5.400 -3.832 1.00 53.62 120 GLY A O 1
ATOM 980 N N . TYR A 1 121 ? 5.879 4.443 -5.833 1.00 51.66 121 TYR A N 1
ATOM 981 C CA . TYR A 1 121 ? 5.471 3.091 -5.514 1.00 51.66 121 TYR A CA 1
ATOM 982 C C . TYR A 1 121 ? 5.643 2.202 -6.776 1.00 51.66 121 TYR A C 1
ATOM 984 O O . TYR A 1 121 ? 4.674 1.850 -7.461 1.00 51.66 121 TYR A O 1
ATOM 992 N N . LEU A 1 122 ? 6.872 1.872 -7.172 1.00 44.38 122 LEU A N 1
ATOM 993 C CA . LEU A 1 122 ? 7.094 1.202 -8.459 1.00 44.38 122 LEU A CA 1
ATOM 994 C C . LEU A 1 122 ? 6.848 -0.320 -8.387 1.00 44.38 122 LEU A C 1
ATOM 996 O O . LEU A 1 122 ? 7.687 -1.074 -7.909 1.00 44.38 122 LEU A O 1
ATOM 1000 N N . GLY A 1 123 ? 5.666 -0.739 -8.857 1.00 45.28 123 GLY A N 1
ATOM 1001 C CA . GLY A 1 123 ? 5.461 -1.888 -9.759 1.00 45.28 123 GLY A CA 1
ATOM 1002 C C . GLY A 1 123 ? 6.148 -3.224 -9.454 1.00 45.28 123 GLY A C 1
ATOM 1003 O O . GLY A 1 123 ? 6.641 -3.866 -10.374 1.00 45.28 123 GLY A O 1
ATOM 1004 N N . VAL A 1 124 ? 6.198 -3.684 -8.204 1.00 46.81 124 VAL A N 1
ATOM 1005 C CA . VAL A 1 124 ? 6.681 -5.044 -7.916 1.00 46.81 124 VAL A CA 1
ATOM 1006 C C . VAL A 1 124 ? 5.546 -6.039 -8.151 1.00 46.81 124 VAL A C 1
ATOM 1008 O O . VAL A 1 124 ? 4.547 -6.035 -7.435 1.00 46.81 124 VAL A O 1
ATOM 1011 N N . TYR A 1 125 ? 5.704 -6.930 -9.131 1.00 48.69 125 TYR A N 1
ATOM 1012 C CA . TYR A 1 125 ? 4.828 -8.090 -9.287 1.00 48.69 125 TYR A CA 1
ATOM 1013 C C . TYR A 1 125 ? 4.949 -9.003 -8.065 1.00 48.69 125 TYR A C 1
ATOM 1015 O O . TYR A 1 125 ? 5.871 -9.812 -7.943 1.00 48.69 125 TYR A O 1
ATOM 1023 N N . TYR A 1 126 ? 4.011 -8.876 -7.133 1.00 54.94 126 TYR A N 1
ATOM 1024 C CA . TYR A 1 126 ? 3.982 -9.706 -5.941 1.00 54.94 126 TYR A CA 1
ATOM 1025 C C . TYR A 1 126 ? 3.371 -11.071 -6.267 1.00 54.94 126 TYR A C 1
ATOM 1027 O O . TYR A 1 126 ? 2.151 -11.231 -6.333 1.00 54.94 126 TYR A O 1
ATOM 1035 N N . LYS A 1 127 ? 4.216 -12.098 -6.423 1.00 54.59 127 LYS A N 1
ATOM 1036 C CA . LYS A 1 127 ? 3.754 -13.491 -6.365 1.00 54.59 127 LYS A CA 1
ATOM 1037 C C . LYS A 1 127 ? 3.358 -13.798 -4.919 1.00 54.59 127 LYS A C 1
ATOM 1039 O O . LYS A 1 127 ? 4.189 -14.215 -4.116 1.00 54.59 127 LYS A O 1
ATOM 1044 N N . ARG A 1 128 ? 2.099 -13.524 -4.573 1.00 68.12 128 ARG A N 1
ATOM 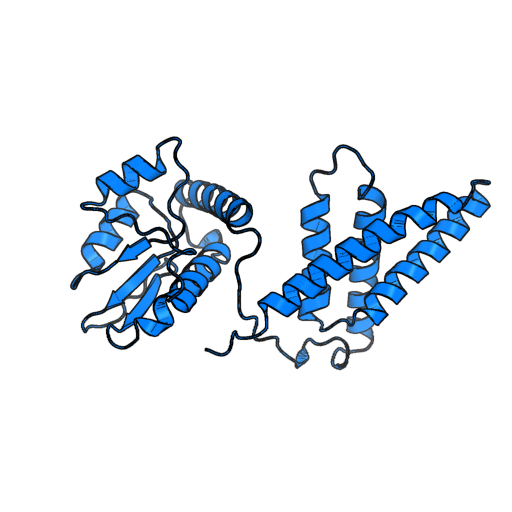1045 C CA . ARG A 1 128 ? 1.563 -13.769 -3.230 1.00 68.12 128 ARG A CA 1
ATOM 1046 C C . ARG A 1 128 ? 1.531 -15.270 -2.941 1.00 68.12 128 ARG A C 1
ATOM 1048 O O . ARG A 1 128 ? 1.185 -16.054 -3.824 1.00 68.12 128 ARG A O 1
ATOM 1055 N N . ASP A 1 129 ? 1.899 -15.663 -1.723 1.00 72.00 129 ASP A N 1
ATOM 1056 C CA . ASP A 1 129 ? 1.789 -17.051 -1.267 1.00 72.00 129 ASP A CA 1
ATOM 1057 C C . ASP A 1 129 ? 0.346 -17.316 -0.814 1.00 72.00 129 ASP A C 1
ATOM 1059 O O . ASP A 1 129 ? -0.065 -16.768 0.214 1.00 72.00 129 ASP A O 1
ATOM 1063 N N . PRO A 1 130 ? -0.426 -18.163 -1.523 1.00 77.69 130 PRO A N 1
ATOM 1064 C CA . PRO A 1 130 ? -1.812 -18.423 -1.164 1.00 77.69 130 PRO A CA 1
ATOM 1065 C C . PRO A 1 130 ? -1.971 -18.980 0.246 1.00 77.69 130 PRO A C 1
ATOM 1067 O O . PRO A 1 130 ? -2.998 -18.751 0.868 1.00 77.69 130 PRO A O 1
ATOM 1070 N N . LYS A 1 131 ? -0.961 -19.669 0.792 1.00 76.50 131 LYS A N 1
ATOM 1071 C CA . LYS A 1 131 ? -1.030 -20.235 2.147 1.00 76.50 131 LYS A CA 1
ATOM 1072 C C . LYS A 1 131 ? -1.131 -19.171 3.239 1.00 76.50 131 LYS A C 1
ATOM 1074 O O . LYS A 1 131 ? -1.594 -19.477 4.330 1.00 76.50 131 LYS A O 1
ATOM 1079 N N . ARG A 1 132 ? -0.709 -17.937 2.947 1.00 76.31 132 ARG A N 1
ATOM 1080 C CA . ARG A 1 132 ? -0.753 -16.799 3.875 1.00 76.31 132 ARG A CA 1
ATOM 1081 C C . ARG A 1 132 ? -2.028 -15.969 3.748 1.00 76.31 132 ARG A C 1
ATOM 1083 O O . ARG A 1 132 ? -2.179 -14.985 4.465 1.00 76.31 132 ARG A O 1
ATOM 1090 N N . PHE A 1 133 ? -2.944 -16.337 2.849 1.00 86.50 133 PHE A N 1
ATOM 1091 C CA . PHE A 1 133 ? -4.216 -15.631 2.749 1.00 86.50 133 PHE A CA 1
ATOM 1092 C C . PHE A 1 133 ? -5.054 -15.884 3.989 1.00 86.50 133 PHE A C 1
ATOM 1094 O O . PHE A 1 133 ? -5.127 -17.007 4.485 1.00 86.50 133 PHE A O 1
ATOM 1101 N N . PHE A 1 134 ? -5.770 -14.853 4.418 1.00 81.31 134 PHE A N 1
ATOM 1102 C CA . PHE A 1 134 ? -6.604 -14.835 5.608 1.00 81.31 134 PHE A CA 1
ATOM 1103 C C . PHE A 1 134 ? -7.532 -16.057 5.690 1.00 81.31 134 PHE A C 1
ATOM 1105 O O . PHE A 1 134 ? -7.638 -16.715 6.722 1.00 81.31 134 PHE A O 1
ATOM 1112 N N . ARG A 1 135 ? -8.122 -16.453 4.556 1.00 85.81 135 ARG A N 1
ATOM 1113 C CA . ARG A 1 135 ? -8.988 -17.639 4.409 1.00 85.81 135 ARG A CA 1
ATOM 1114 C C . ARG A 1 135 ? -8.312 -19.000 4.626 1.00 85.81 135 ARG A C 1
ATOM 1116 O O . ARG A 1 135 ? -9.023 -19.985 4.795 1.00 85.81 135 ARG A O 1
ATOM 1123 N N . TYR A 1 136 ? -6.985 -19.080 4.625 1.00 84.19 136 TYR A N 1
ATOM 1124 C CA . TYR A 1 136 ? -6.224 -20.311 4.878 1.00 84.19 136 TYR A CA 1
ATOM 1125 C C . TYR A 1 136 ? -5.452 -20.283 6.201 1.00 84.19 136 TYR A C 1
ATOM 1127 O O . TYR A 1 136 ? -4.970 -21.330 6.625 1.00 84.19 136 TYR A O 1
ATOM 1135 N N . LEU A 1 137 ? -5.387 -19.128 6.870 1.00 85.12 137 LEU A N 1
ATOM 1136 C CA . LEU A 1 137 ? -4.813 -19.008 8.209 1.00 85.12 137 LEU A CA 1
ATOM 1137 C C . LEU A 1 137 ? -5.627 -19.798 9.244 1.00 85.12 137 LEU A C 1
ATOM 1139 O O . LEU A 1 137 ? -6.845 -19.976 9.093 1.00 85.12 137 LEU A O 1
ATOM 1143 N N . SER A 1 138 ? -4.949 -20.235 10.306 1.00 89.81 138 SER A N 1
ATOM 1144 C CA . SER A 1 138 ? -5.585 -20.820 11.491 1.00 89.81 138 SER A CA 1
ATOM 1145 C C . SER A 1 138 ? -6.471 -19.786 12.213 1.00 89.81 138 SER A C 1
ATOM 1147 O O . SER A 1 138 ? -6.280 -18.582 12.035 1.00 89.81 138 SER A O 1
ATOM 1149 N N . PRO A 1 139 ? -7.463 -20.204 13.023 1.00 89.94 139 PRO A N 1
ATOM 1150 C CA . PRO A 1 139 ? -8.333 -19.262 13.734 1.00 89.94 139 PRO A CA 1
ATOM 1151 C C . PRO A 1 139 ? -7.559 -18.300 14.650 1.00 89.94 139 PRO A C 1
ATOM 1153 O O . PRO A 1 139 ? -7.911 -17.127 14.713 1.00 89.94 139 PRO A O 1
ATOM 1156 N N . GLU A 1 140 ? -6.481 -18.760 15.292 1.00 91.00 140 GLU A N 1
ATOM 1157 C CA . GLU A 1 140 ? -5.620 -17.917 16.135 1.00 91.00 140 GLU A CA 1
ATOM 1158 C C . GLU A 1 140 ? -4.875 -16.856 15.307 1.00 91.00 140 GLU A C 1
ATOM 1160 O O . GLU A 1 140 ? -4.888 -15.675 15.646 1.00 91.00 140 GLU A O 1
ATOM 1165 N N . GLU A 1 141 ? -4.283 -17.247 14.174 1.00 86.62 141 GLU A N 1
ATOM 1166 C CA . GLU A 1 141 ? -3.586 -16.321 13.269 1.00 86.62 141 GLU A CA 1
ATOM 1167 C C . GLU A 1 141 ? -4.538 -15.320 12.605 1.00 86.62 141 GLU A C 1
ATOM 1169 O O . GLU A 1 141 ? -4.162 -14.169 12.372 1.00 86.62 141 GLU A O 1
ATOM 1174 N N . ARG A 1 142 ? -5.776 -15.734 12.301 1.00 88.56 142 ARG A N 1
ATOM 1175 C CA . ARG A 1 142 ? -6.814 -14.833 11.782 1.00 88.56 142 ARG A CA 1
ATOM 1176 C C . ARG A 1 142 ? -7.154 -13.754 12.788 1.00 88.56 142 ARG A C 1
ATOM 1178 O O . ARG A 1 142 ? -7.204 -12.589 12.404 1.00 88.56 142 ARG A O 1
ATOM 1185 N N . GLU A 1 143 ? -7.368 -14.134 14.043 1.00 90.69 143 GLU A N 1
ATOM 1186 C CA . GLU A 1 143 ? -7.691 -13.174 15.094 1.00 90.69 143 GLU A CA 1
ATOM 1187 C C . GLU A 1 143 ? -6.520 -12.218 15.335 1.00 90.69 143 GLU A C 1
ATOM 1189 O O . GLU A 1 143 ? -6.712 -11.005 15.339 1.00 90.69 143 GLU A O 1
ATOM 1194 N N . ALA A 1 144 ? -5.289 -12.733 15.394 1.00 90.56 144 ALA A N 1
ATOM 1195 C CA . ALA A 1 144 ? -4.094 -11.901 15.522 1.00 90.56 144 ALA A CA 1
ATOM 1196 C C . ALA A 1 144 ? -3.935 -10.915 14.349 1.00 90.56 144 ALA A C 1
ATOM 1198 O O . ALA A 1 144 ? -3.646 -9.737 14.554 1.00 90.56 144 ALA A O 1
ATOM 1199 N N . THR A 1 145 ? -4.172 -11.375 13.116 1.00 88.44 145 THR A N 1
ATOM 1200 C CA . TH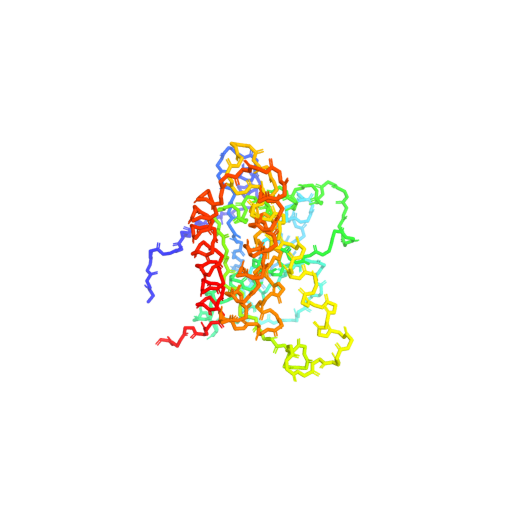R A 1 145 ? -4.120 -10.525 11.914 1.00 88.44 145 THR A CA 1
ATOM 1201 C C . THR A 1 145 ? -5.209 -9.457 11.954 1.00 88.44 145 THR A C 1
ATOM 1203 O O . THR A 1 145 ? -4.937 -8.288 11.691 1.00 88.44 145 THR A O 1
ATOM 1206 N N . ARG A 1 146 ? -6.439 -9.837 12.314 1.00 92.62 146 ARG A N 1
ATOM 1207 C CA . ARG A 1 146 ? -7.576 -8.920 12.446 1.00 92.62 146 ARG A CA 1
ATOM 1208 C C . ARG A 1 146 ? -7.304 -7.854 13.505 1.00 92.62 146 ARG A C 1
ATOM 1210 O O . ARG A 1 146 ? -7.531 -6.673 13.253 1.00 92.62 146 ARG A O 1
ATOM 1217 N N . GLN A 1 147 ? -6.781 -8.256 14.659 1.00 93.25 147 GLN A N 1
ATOM 1218 C CA . GLN A 1 147 ? -6.446 -7.345 15.745 1.00 93.25 147 GLN A CA 1
ATOM 1219 C C . GLN A 1 147 ? -5.319 -6.387 15.349 1.00 93.25 147 GLN A C 1
ATOM 1221 O O . GLN A 1 147 ? -5.428 -5.191 15.608 1.00 93.25 147 GLN A O 1
ATOM 1226 N N . SER A 1 148 ? -4.284 -6.882 14.663 1.00 92.56 148 SER A N 1
ATOM 1227 C CA . SER A 1 148 ? -3.210 -6.042 14.122 1.00 92.56 148 SER A CA 1
ATOM 1228 C C . SER A 1 148 ? -3.750 -5.021 13.121 1.00 92.56 148 SER A C 1
ATOM 1230 O O . SER A 1 148 ? -3.485 -3.834 13.276 1.00 92.56 148 SER A O 1
ATOM 1232 N N . LEU A 1 149 ? -4.577 -5.445 12.158 1.00 94.56 149 LEU A N 1
ATOM 1233 C CA . LEU A 1 149 ? -5.212 -4.536 11.199 1.00 94.56 149 LEU A CA 1
ATOM 1234 C C . LEU A 1 149 ? -6.042 -3.461 11.903 1.00 94.56 149 LEU A C 1
ATOM 1236 O O . LEU A 1 149 ? -5.938 -2.289 11.556 1.00 94.56 149 LEU A O 1
ATOM 1240 N N . LYS A 1 150 ? -6.831 -3.840 12.913 1.00 95.94 150 LYS A N 1
ATOM 1241 C CA . LYS A 1 150 ? -7.648 -2.901 13.686 1.00 95.94 150 LYS A CA 1
ATOM 1242 C C . LYS A 1 150 ? -6.800 -1.881 14.448 1.00 95.94 150 LYS A C 1
ATOM 1244 O O . LYS A 1 150 ? -7.107 -0.696 14.397 1.00 95.94 150 LYS A O 1
ATOM 1249 N N . GLN A 1 151 ? -5.724 -2.318 15.106 1.00 95.38 151 GLN A N 1
ATOM 1250 C CA . GLN A 1 151 ? -4.804 -1.432 15.832 1.00 95.38 151 GLN A CA 1
ATOM 1251 C C . GLN A 1 151 ? -4.110 -0.440 14.895 1.00 95.38 151 GLN A C 1
ATOM 1253 O O . GLN A 1 151 ? -4.069 0.757 15.176 1.00 95.38 151 GLN A O 1
ATOM 1258 N N . THR A 1 152 ? -3.603 -0.918 13.756 1.00 92.50 152 THR A N 1
ATOM 1259 C CA . THR A 1 152 ? -2.983 -0.051 12.749 1.00 92.50 152 THR A CA 1
ATOM 1260 C C . THR A 1 152 ? -4.007 0.934 12.178 1.00 92.50 152 THR A C 1
ATOM 1262 O O . THR A 1 152 ? -3.707 2.118 12.044 1.00 92.50 152 THR A O 1
ATOM 1265 N N . TYR A 1 153 ? -5.237 0.485 11.906 1.00 96.94 153 TYR A N 1
ATOM 1266 C CA . TYR A 1 153 ? -6.316 1.349 11.419 1.00 96.94 153 TYR A CA 1
ATOM 1267 C C . TYR A 1 153 ? -6.729 2.415 12.444 1.00 96.94 153 TYR A C 1
ATOM 1269 O O . TYR A 1 153 ? -6.940 3.567 12.073 1.00 96.94 153 TYR A O 1
ATOM 1277 N N . GLU A 1 154 ? -6.778 2.072 13.735 1.00 96.25 154 GLU A N 1
ATOM 1278 C CA . GLU A 1 154 ? -7.035 3.035 14.812 1.00 96.25 154 GLU A CA 1
ATOM 1279 C C . GLU A 1 154 ? -5.994 4.160 14.824 1.00 96.25 154 GLU A C 1
ATOM 1281 O O . GLU A 1 154 ? -6.364 5.333 14.886 1.00 96.25 154 GLU A O 1
ATOM 1286 N N . ILE A 1 155 ? -4.706 3.825 14.689 1.00 94.25 155 ILE A N 1
ATOM 1287 C CA . ILE A 1 155 ? -3.631 4.825 14.611 1.00 94.25 155 ILE A CA 1
ATOM 1288 C C . ILE A 1 155 ? -3.841 5.747 13.408 1.00 94.25 155 ILE A C 1
ATOM 1290 O O . ILE A 1 155 ? -3.768 6.965 13.559 1.00 94.25 155 ILE A O 1
ATOM 1294 N N . ILE A 1 156 ? -4.145 5.187 12.232 1.00 93.31 156 ILE A N 1
ATOM 1295 C CA . ILE A 1 156 ? -4.387 5.972 11.012 1.00 93.31 156 ILE A CA 1
ATOM 1296 C C . ILE A 1 156 ? -5.504 6.982 11.249 1.00 93.31 156 ILE A C 1
ATOM 1298 O O . ILE A 1 156 ? -5.318 8.165 10.985 1.00 93.31 156 ILE A O 1
ATOM 1302 N N . VAL A 1 157 ? -6.643 6.534 11.780 1.00 94.25 157 VAL A N 1
ATOM 1303 C CA . VAL A 1 157 ? -7.804 7.394 12.039 1.00 94.25 157 VAL A CA 1
ATOM 1304 C C . VAL A 1 157 ? -7.457 8.506 13.034 1.00 94.25 157 VAL A C 1
ATOM 1306 O O . VAL A 1 157 ? -7.775 9.667 12.784 1.00 94.25 157 VAL A O 1
ATOM 1309 N N . LEU A 1 158 ? -6.755 8.192 14.127 1.00 91.88 158 LEU A N 1
ATOM 1310 C CA . LEU A 1 158 ? -6.361 9.185 15.135 1.00 91.88 158 LEU A CA 1
ATOM 1311 C C . LEU A 1 158 ? -5.340 10.210 14.618 1.00 91.88 158 LEU A C 1
ATOM 1313 O O . LEU A 1 158 ? -5.305 11.341 15.105 1.00 91.88 158 LEU A O 1
ATOM 1317 N N . GLU A 1 159 ? -4.496 9.824 13.665 1.00 90.56 159 GLU A N 1
ATOM 1318 C CA . GLU A 1 159 ? -3.466 10.682 13.075 1.00 90.56 159 GLU A CA 1
ATOM 1319 C C . GLU A 1 159 ? -3.957 11.468 11.850 1.00 90.56 159 GLU A C 1
ATOM 1321 O O . GLU A 1 159 ? -3.383 12.509 11.532 1.00 90.56 159 GLU A O 1
ATOM 1326 N N . TYR A 1 160 ? -5.030 11.019 11.189 1.00 91.44 160 TYR A N 1
ATOM 1327 C CA . TYR A 1 160 ? -5.417 11.474 9.849 1.00 91.44 160 TYR A CA 1
ATOM 1328 C C . TYR A 1 160 ? -5.625 12.989 9.726 1.00 91.44 160 TYR A C 1
ATOM 1330 O O . TYR A 1 160 ? -5.175 13.609 8.768 1.00 91.44 160 TYR A O 1
ATOM 1338 N N . PHE A 1 161 ? -6.294 13.599 10.706 1.00 86.94 161 PHE A N 1
ATOM 1339 C CA . PHE A 1 161 ? -6.612 15.032 10.695 1.00 86.94 161 PHE A CA 1
ATOM 1340 C C . PHE A 1 161 ? -5.609 15.894 11.477 1.00 86.94 161 PHE A C 1
ATOM 1342 O O . PHE A 1 161 ? -5.849 17.084 11.685 1.00 86.94 161 PHE A O 1
ATOM 1349 N N . LYS A 1 162 ? -4.479 15.332 11.928 1.00 88.75 162 LYS A N 1
ATOM 1350 C CA . LYS A 1 162 ? -3.438 16.110 12.613 1.00 88.75 162 LYS A CA 1
ATOM 1351 C C . LYS A 1 162 ? -2.579 16.859 11.592 1.00 88.75 162 LYS A C 1
ATOM 1353 O O . LYS A 1 162 ? -2.067 16.271 10.649 1.00 88.75 162 LYS A O 1
ATOM 1358 N N . GLU A 1 163 ? -2.335 18.150 11.828 1.00 74.19 163 GLU A N 1
ATOM 1359 C CA . GLU A 1 163 ? -1.571 19.021 10.910 1.00 74.19 163 GLU A CA 1
ATOM 1360 C C . GLU A 1 163 ? -0.120 18.563 10.651 1.00 74.19 163 GLU A C 1
ATOM 1362 O O . GLU A 1 163 ? 0.482 18.951 9.651 1.00 74.19 163 GLU A O 1
ATOM 1367 N N . LYS A 1 164 ? 0.469 17.768 11.555 1.00 72.44 164 LYS A N 1
ATOM 1368 C CA . LYS A 1 164 ? 1.853 17.277 11.465 1.00 72.44 164 LYS A CA 1
ATOM 1369 C C . LYS A 1 164 ? 1.956 15.825 11.921 1.00 72.44 164 LYS A C 1
ATOM 1371 O O . LYS A 1 164 ? 2.459 15.557 13.011 1.00 72.44 164 LYS A O 1
ATOM 1376 N N . SER A 1 165 ? 1.488 14.895 11.097 1.00 73.31 165 SER A N 1
ATOM 1377 C CA . SER A 1 165 ? 1.772 13.476 11.309 1.00 73.31 165 SER A CA 1
ATOM 1378 C C . SER A 1 165 ? 2.948 13.042 10.435 1.00 73.31 165 SER A C 1
ATOM 1380 O O . SER A 1 165 ? 2.829 12.920 9.218 1.00 73.31 165 SER A O 1
ATOM 1382 N N . GLU A 1 166 ? 4.114 12.840 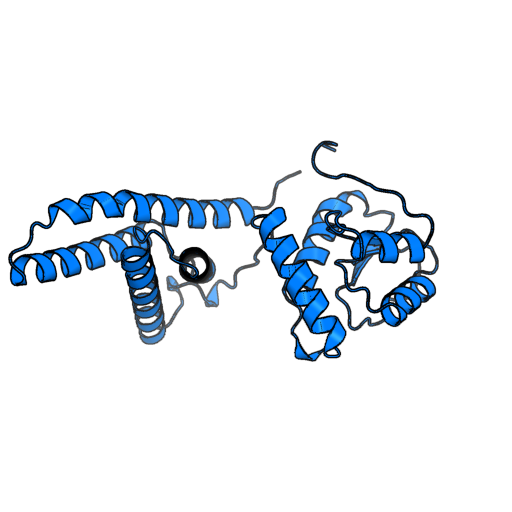11.051 1.00 73.19 166 GLU A N 1
ATOM 1383 C CA . GLU A 1 166 ? 5.319 12.380 10.343 1.00 73.19 166 GLU A CA 1
ATOM 1384 C C . GLU A 1 166 ? 5.245 10.885 9.983 1.00 73.19 166 GLU A C 1
ATOM 1386 O O . GLU A 1 166 ? 5.937 10.433 9.073 1.00 73.19 166 GLU A O 1
ATOM 1391 N N . CYS A 1 167 ? 4.394 10.115 10.674 1.00 77.31 167 CYS A N 1
ATOM 1392 C CA . CYS A 1 167 ? 4.283 8.665 10.514 1.00 77.31 167 CYS A CA 1
ATOM 1393 C C . CYS A 1 167 ? 3.036 8.190 9.749 1.00 77.31 167 CYS A C 1
ATOM 1395 O O . CYS A 1 167 ? 3.026 7.032 9.336 1.00 77.31 167 CYS A O 1
ATOM 1397 N N . LEU A 1 168 ? 2.033 9.044 9.491 1.00 80.44 168 LEU A N 1
ATOM 1398 C CA . LEU A 1 168 ? 0.754 8.641 8.880 1.00 80.44 168 LEU A CA 1
ATOM 1399 C C . LEU A 1 168 ? 0.924 7.808 7.602 1.00 80.44 168 LEU A C 1
ATOM 1401 O O . LEU A 1 168 ? 0.391 6.705 7.520 1.00 80.44 168 LEU A O 1
ATOM 1405 N N . ASN A 1 169 ? 1.716 8.286 6.639 1.00 75.88 169 ASN A N 1
ATOM 1406 C CA . ASN A 1 169 ? 1.933 7.570 5.375 1.00 75.88 169 ASN A CA 1
ATOM 1407 C C . ASN A 1 169 ? 2.561 6.187 5.598 1.00 75.88 169 ASN A C 1
ATOM 1409 O O . ASN A 1 169 ? 2.145 5.213 4.982 1.00 75.88 169 ASN A O 1
ATOM 1413 N N . SER A 1 170 ? 3.511 6.079 6.533 1.00 77.44 170 SER A N 1
ATOM 1414 C CA . SER A 1 170 ? 4.135 4.792 6.857 1.00 77.44 170 SER A CA 1
ATOM 1415 C C . SER A 1 170 ? 3.162 3.814 7.521 1.00 77.44 170 SER A C 1
ATOM 1417 O O . SER A 1 170 ? 3.234 2.613 7.274 1.00 77.44 170 SER A O 1
ATOM 1419 N N . THR A 1 171 ? 2.219 4.318 8.320 1.00 78.44 171 THR A N 1
ATOM 1420 C CA . THR A 1 171 ? 1.179 3.502 8.958 1.00 78.44 171 THR A CA 1
ATOM 1421 C C . THR A 1 171 ? 0.111 3.068 7.950 1.00 78.44 171 THR A C 1
ATOM 1423 O O . THR A 1 171 ? -0.333 1.920 7.979 1.00 78.44 171 THR A O 1
ATOM 1426 N N . ILE A 1 172 ? -0.259 3.948 7.014 1.00 81.69 172 ILE A N 1
ATOM 1427 C CA . ILE A 1 172 ? -1.113 3.611 5.865 1.00 81.69 172 ILE A CA 1
ATOM 1428 C C . ILE A 1 172 ? -0.467 2.483 5.055 1.00 81.69 172 ILE A C 1
ATOM 1430 O O . ILE A 1 172 ? -1.119 1.473 4.787 1.00 81.69 172 ILE A O 1
ATOM 1434 N N . ASP A 1 173 ? 0.822 2.609 4.734 1.00 78.94 173 ASP A N 1
ATOM 1435 C CA . ASP A 1 173 ? 1.572 1.581 4.015 1.00 78.94 173 ASP A CA 1
ATOM 1436 C C . ASP A 1 173 ? 1.593 0.249 4.770 1.00 78.94 173 ASP A C 1
ATOM 1438 O O . ASP A 1 173 ? 1.425 -0.808 4.163 1.00 78.94 173 ASP A O 1
ATOM 1442 N N . GLU A 1 174 ? 1.788 0.264 6.089 1.00 82.81 174 GLU A N 1
ATOM 1443 C CA . GLU A 1 174 ? 1.761 -0.943 6.917 1.00 82.81 174 GLU A CA 1
ATOM 1444 C C . GLU A 1 174 ? 0.404 -1.658 6.833 1.00 82.81 174 GLU A C 1
ATOM 1446 O O . GLU A 1 174 ? 0.351 -2.855 6.529 1.00 82.81 174 GLU A O 1
ATOM 1451 N N . PHE A 1 175 ? -0.694 -0.917 7.016 1.00 91.00 175 PHE A N 1
ATOM 1452 C CA . PHE A 1 175 ? -2.052 -1.455 6.923 1.00 91.00 175 PHE A CA 1
ATOM 1453 C C . PHE A 1 175 ? -2.336 -2.051 5.540 1.00 91.00 175 PHE A C 1
ATOM 1455 O O . PHE A 1 175 ? -2.870 -3.159 5.412 1.00 91.00 175 PHE A O 1
ATOM 1462 N N . VAL A 1 176 ? -1.967 -1.318 4.491 1.00 87.56 176 VAL A N 1
ATOM 1463 C CA . VAL A 1 176 ? -2.229 -1.676 3.096 1.00 87.56 176 VAL A CA 1
ATOM 1464 C C . VAL A 1 176 ? -1.386 -2.883 2.677 1.00 87.56 176 VAL A C 1
ATOM 1466 O O . VAL A 1 176 ? -1.920 -3.813 2.068 1.00 87.56 176 VAL A O 1
ATOM 1469 N N . ASN A 1 177 ? -0.121 -2.959 3.102 1.00 85.06 177 ASN A N 1
ATOM 1470 C CA . ASN A 1 177 ? 0.725 -4.134 2.895 1.00 85.06 177 ASN A CA 1
ATOM 1471 C C . ASN A 1 177 ? 0.148 -5.373 3.583 1.00 85.06 177 ASN A C 1
ATOM 1473 O O . ASN A 1 177 ? -0.006 -6.413 2.938 1.00 85.06 177 ASN A O 1
ATOM 1477 N N . LEU A 1 178 ? -0.190 -5.279 4.873 1.00 85.00 178 LEU A N 1
ATOM 1478 C CA . LEU A 1 178 ? -0.746 -6.408 5.618 1.00 85.00 178 LEU A CA 1
ATOM 1479 C C . LEU A 1 178 ? -2.038 -6.909 4.961 1.00 85.00 178 LEU A C 1
ATOM 1481 O O . LEU A 1 178 ? -2.178 -8.110 4.716 1.00 85.00 178 LEU A O 1
ATOM 1485 N N . SER A 1 179 ? -2.927 -5.986 4.587 1.00 91.00 179 SER A N 1
ATOM 1486 C CA . SER A 1 179 ? -4.179 -6.281 3.882 1.00 91.00 179 SER A CA 1
ATOM 1487 C C . SER A 1 179 ? -3.941 -6.970 2.536 1.00 91.00 179 SER A C 1
ATOM 1489 O O . SER A 1 179 ? -4.581 -7.973 2.220 1.00 91.00 179 SER A O 1
ATOM 1491 N N . PHE A 1 180 ? -2.988 -6.479 1.744 1.00 87.75 180 PHE A N 1
ATOM 1492 C CA . PHE A 1 180 ? -2.681 -7.023 0.423 1.00 87.75 180 PHE A CA 1
ATOM 1493 C C . PHE A 1 180 ? -2.080 -8.437 0.487 1.00 87.75 180 PHE A C 1
ATOM 1495 O O . PHE A 1 180 ? -2.482 -9.330 -0.272 1.00 87.75 180 PHE A O 1
ATOM 1502 N N . TRP A 1 181 ? -1.133 -8.663 1.404 1.00 81.56 181 TRP A N 1
ATOM 1503 C CA . TRP A 1 181 ? -0.456 -9.954 1.563 1.00 81.56 181 TRP A CA 1
ATOM 1504 C C . TRP A 1 181 ? -1.364 -11.039 2.124 1.00 81.56 181 TRP A C 1
ATOM 1506 O O . TRP A 1 181 ? -1.241 -12.202 1.735 1.00 81.56 181 TRP A O 1
ATOM 1516 N N . THR A 1 182 ? -2.285 -10.654 3.003 1.00 84.38 182 THR A N 1
ATOM 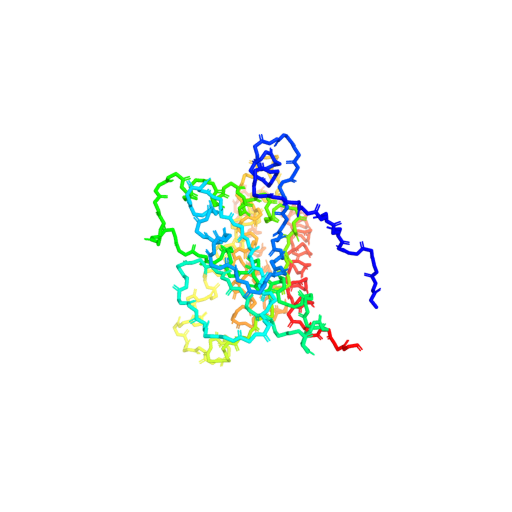1517 C CA . THR A 1 182 ? -3.270 -11.570 3.582 1.00 84.38 182 THR A CA 1
ATOM 1518 C C . THR A 1 182 ? -4.541 -11.683 2.734 1.00 84.38 182 THR A C 1
ATOM 1520 O O . THR A 1 182 ? -5.433 -12.446 3.091 1.00 84.38 182 THR A O 1
ATOM 1523 N N . ASP A 1 183 ? -4.603 -11.031 1.565 1.00 89.06 183 ASP A N 1
ATOM 1524 C CA . ASP A 1 183 ? -5.741 -11.096 0.631 1.00 89.06 183 ASP A CA 1
ATOM 1525 C C . ASP A 1 183 ? -7.062 -10.656 1.289 1.00 89.06 183 ASP A C 1
ATOM 1527 O O . ASP A 1 183 ? -8.113 -11.269 1.100 1.00 89.06 183 ASP A O 1
ATOM 1531 N N . ILE A 1 184 ? -6.986 -9.593 2.095 1.00 90.00 184 ILE A N 1
ATOM 1532 C CA . ILE A 1 184 ? -8.140 -8.946 2.721 1.00 90.00 184 ILE A CA 1
ATOM 1533 C C . ILE A 1 184 ? -8.953 -8.232 1.642 1.00 90.00 184 ILE A C 1
ATOM 1535 O O . ILE A 1 184 ? -8.424 -7.498 0.800 1.00 90.00 184 ILE A O 1
ATOM 1539 N N . SER A 1 185 ? -10.263 -8.461 1.675 1.00 89.88 185 SER A N 1
ATOM 1540 C CA . SER A 1 185 ? -11.223 -7.822 0.776 1.00 89.88 185 SER A CA 1
ATOM 1541 C C . SER A 1 185 ? -11.565 -6.398 1.219 1.00 89.88 185 SER A C 1
ATOM 1543 O O . SER A 1 185 ? -11.519 -6.065 2.401 1.00 89.88 185 SER A O 1
ATOM 1545 N N . VAL A 1 186 ? -12.007 -5.563 0.274 1.00 91.50 186 VAL A N 1
ATOM 1546 C CA . VAL A 1 186 ? -12.507 -4.207 0.573 1.00 91.50 186 VAL A CA 1
ATOM 1547 C C . VAL A 1 186 ? -13.673 -4.244 1.570 1.00 91.50 186 VAL A C 1
ATOM 1549 O O . VAL A 1 186 ? -13.763 -3.380 2.436 1.00 91.50 186 VAL A O 1
ATOM 1552 N N . SER A 1 187 ? -14.527 -5.271 1.505 1.00 92.88 187 SER A N 1
ATOM 1553 C CA . SER A 1 187 ? -15.611 -5.476 2.474 1.00 92.88 187 SER A CA 1
ATOM 1554 C C . SER A 1 187 ? -15.090 -5.643 3.902 1.00 92.88 187 SER A C 1
ATOM 1556 O O . SER A 1 187 ? -15.628 -5.031 4.813 1.00 92.88 187 SER A O 1
ATOM 1558 N N . GLN A 1 188 ? -14.004 -6.392 4.098 1.00 93.56 188 GLN A N 1
ATOM 1559 C CA . GLN A 1 188 ? -13.394 -6.562 5.421 1.00 93.56 188 GLN A CA 1
ATOM 1560 C C . GLN A 1 188 ? -12.715 -5.280 5.926 1.00 93.56 188 GLN A C 1
ATOM 1562 O O . GLN A 1 188 ? -12.743 -5.003 7.120 1.00 93.56 188 GLN A O 1
ATOM 1567 N N . VAL A 1 189 ? -12.131 -4.470 5.035 1.00 95.12 189 VAL A N 1
ATOM 1568 C CA . VAL A 1 189 ? -11.615 -3.137 5.406 1.00 95.12 189 VAL A CA 1
ATOM 1569 C C . VAL A 1 189 ? -12.757 -2.230 5.874 1.00 95.12 189 VAL A C 1
ATOM 1571 O O . VAL A 1 189 ? -12.618 -1.538 6.881 1.00 95.12 189 VAL A O 1
ATOM 1574 N N . LEU A 1 190 ? -13.899 -2.263 5.179 1.00 96.31 190 LEU A N 1
ATOM 1575 C CA . LEU A 1 190 ? -15.101 -1.538 5.588 1.00 96.31 190 LEU A CA 1
ATOM 1576 C C . LEU A 1 190 ? -15.620 -2.025 6.948 1.00 96.31 190 LEU A C 1
ATOM 1578 O O . LEU A 1 190 ? -15.962 -1.194 7.781 1.00 96.31 190 LEU A O 1
ATOM 1582 N N . GLU A 1 191 ? -15.648 -3.336 7.194 1.00 96.19 191 GLU A N 1
ATOM 1583 C CA . GLU A 1 191 ? -16.031 -3.899 8.498 1.00 96.19 191 GLU A CA 1
ATOM 1584 C C . GLU A 1 191 ? -15.143 -3.362 9.629 1.00 96.19 191 GLU A C 1
ATOM 1586 O O . GLU A 1 191 ? -15.666 -2.860 10.619 1.00 96.19 191 GLU A O 1
ATOM 1591 N N . ILE A 1 192 ? -13.814 -3.377 9.453 1.00 96.12 192 ILE A N 1
ATOM 1592 C CA . ILE A 1 192 ? -12.865 -2.822 10.435 1.00 96.12 192 ILE A CA 1
ATOM 1593 C C . ILE A 1 192 ? -13.147 -1.336 10.689 1.00 96.12 192 ILE A C 1
ATOM 1595 O O . ILE A 1 192 ? -13.146 -0.895 11.838 1.00 96.12 192 ILE A O 1
ATOM 1599 N N . HIS A 1 193 ? -13.409 -0.566 9.629 1.00 97.00 193 HIS A N 1
ATOM 1600 C CA . HIS A 1 193 ? -13.756 0.845 9.758 1.00 97.00 193 HIS A CA 1
ATOM 1601 C C . HIS A 1 193 ? -15.046 1.044 10.560 1.00 97.00 193 HIS A C 1
ATOM 1603 O O . HIS A 1 193 ? -15.051 1.844 11.491 1.00 97.00 193 HIS A O 1
ATOM 1609 N N . MET A 1 194 ? -16.122 0.321 10.233 1.00 96.50 194 MET A N 1
ATOM 1610 C CA . MET A 1 194 ? -17.400 0.456 10.938 1.00 96.50 194 MET A CA 1
ATOM 1611 C C . MET A 1 194 ? -17.281 0.069 12.413 1.00 96.50 194 MET A C 1
ATOM 1613 O O . MET A 1 194 ? -17.748 0.813 13.265 1.00 96.50 194 MET A O 1
ATOM 1617 N N . GLU A 1 195 ? -16.594 -1.034 12.720 1.00 96.50 195 GLU A N 1
ATOM 1618 C CA . GLU A 1 195 ? -16.357 -1.457 14.106 1.00 96.50 195 GLU A CA 1
ATOM 1619 C C . GLU A 1 195 ? -15.613 -0.389 14.909 1.00 96.50 195 GLU A C 1
ATOM 1621 O O . GLU A 1 195 ? -15.954 -0.125 16.061 1.00 96.50 195 GLU A O 1
ATOM 1626 N N . LEU A 1 196 ? -14.620 0.261 14.298 1.00 96.56 196 LEU A N 1
ATOM 1627 C CA . LEU A 1 196 ? -13.891 1.341 14.950 1.00 96.56 196 LEU A CA 1
ATOM 1628 C C . LEU A 1 196 ? -14.761 2.595 15.138 1.00 96.56 196 LEU A C 1
ATOM 1630 O O . LEU A 1 196 ? -14.688 3.239 16.185 1.00 96.56 196 LEU A O 1
ATOM 1634 N N . MET A 1 197 ? -15.594 2.943 14.152 1.00 96.62 197 MET A N 1
ATOM 1635 C CA . MET A 1 197 ? -16.528 4.066 14.275 1.00 96.62 197 MET A CA 1
ATOM 1636 C C . MET A 1 197 ? -17.549 3.824 15.391 1.00 96.62 197 MET A C 1
ATOM 1638 O O . MET A 1 197 ? -17.795 4.733 16.179 1.00 96.62 197 MET A O 1
ATOM 1642 N N . ASP A 1 198 ? -18.079 2.606 15.520 1.00 96.62 198 ASP A N 1
ATOM 1643 C CA . ASP A 1 198 ? -19.000 2.237 16.600 1.00 96.62 198 ASP A CA 1
ATOM 1644 C C . ASP A 1 198 ? -18.329 2.366 17.980 1.00 96.62 198 ASP A C 1
ATOM 1646 O O . ASP A 1 198 ? -18.906 2.922 18.920 1.00 96.62 198 ASP A O 1
ATOM 1650 N N . GLU A 1 199 ? -17.073 1.925 18.105 1.00 95.69 199 GLU A N 1
ATOM 1651 C CA . GLU A 1 199 ? -16.282 2.087 19.331 1.00 95.69 199 GLU A CA 1
ATOM 1652 C C . GLU A 1 199 ? -16.029 3.559 19.666 1.00 95.69 199 GLU A C 1
ATOM 1654 O O . GLU A 1 199 ? -16.114 3.970 20.828 1.00 95.69 199 GLU A O 1
ATOM 1659 N N . PHE A 1 200 ? -15.736 4.380 18.661 1.00 95.31 200 PHE A N 1
ATOM 1660 C CA . PHE A 1 200 ? -15.508 5.807 18.852 1.00 95.31 200 PHE A CA 1
ATOM 1661 C C . PHE A 1 200 ? -16.802 6.531 19.224 1.00 95.31 200 PHE A C 1
ATOM 1663 O O . PHE A 1 200 ? -16.780 7.361 20.132 1.00 95.31 200 PHE A O 1
ATOM 1670 N N . ALA A 1 201 ? -17.925 6.181 18.596 1.00 95.75 201 ALA A N 1
ATOM 1671 C CA . ALA A 1 201 ? -19.240 6.727 18.915 1.00 95.75 201 ALA A CA 1
ATOM 1672 C C . ALA A 1 201 ? -19.616 6.413 20.366 1.00 95.75 201 ALA A C 1
ATOM 1674 O O . ALA A 1 201 ? -20.033 7.302 21.109 1.00 95.75 201 ALA A O 1
ATOM 1675 N N . HIS A 1 202 ? -19.377 5.174 20.809 1.00 96.38 202 HIS A N 1
ATOM 1676 C CA . HIS A 1 202 ? -19.605 4.784 22.196 1.00 96.38 202 HIS A CA 1
ATOM 1677 C C . HIS A 1 202 ? -18.752 5.604 23.177 1.00 96.38 202 HIS A C 1
ATOM 1679 O O . HIS A 1 202 ? -19.280 6.120 24.165 1.00 96.38 202 HIS A O 1
ATOM 1685 N N . ARG A 1 203 ? -17.451 5.786 22.891 1.00 94.25 203 ARG A N 1
ATOM 1686 C CA . ARG A 1 203 ? -16.556 6.622 23.715 1.00 94.25 203 ARG A CA 1
ATOM 1687 C C . ARG A 1 203 ? -17.013 8.083 23.764 1.00 94.25 203 ARG A C 1
ATOM 1689 O O . ARG A 1 203 ? -17.114 8.645 24.851 1.00 94.25 203 ARG A O 1
ATOM 1696 N N . LEU A 1 204 ? -17.350 8.676 22.619 1.00 94.56 204 LEU A N 1
ATOM 1697 C CA . LEU A 1 204 ? -17.830 10.059 22.533 1.00 94.56 204 LEU A CA 1
ATOM 1698 C C . LEU A 1 204 ? -19.140 10.254 23.300 1.00 94.56 204 LEU A C 1
ATOM 1700 O O . LEU A 1 204 ? -19.281 11.246 24.014 1.00 94.56 204 LEU A O 1
ATOM 1704 N N . HIS A 1 205 ? -20.063 9.293 23.223 1.00 94.69 205 HIS A N 1
ATOM 1705 C CA . HIS A 1 205 ? -21.324 9.355 23.954 1.00 94.69 205 HIS A CA 1
ATOM 1706 C C . HIS A 1 205 ? -21.110 9.345 25.474 1.00 94.69 205 HIS A C 1
ATOM 1708 O O . HIS A 1 205 ? -21.732 10.134 26.186 1.00 94.69 205 HIS A O 1
ATOM 1714 N N . ILE A 1 206 ? -20.188 8.511 25.973 1.00 96.56 206 ILE A N 1
ATOM 1715 C CA . ILE A 1 206 ? -19.804 8.489 27.395 1.00 96.56 206 ILE A CA 1
ATOM 1716 C C . ILE A 1 206 ? -19.162 9.820 27.817 1.00 96.56 206 ILE A C 1
ATOM 1718 O O . ILE A 1 206 ? -19.412 10.301 28.921 1.00 96.56 206 ILE A O 1
ATOM 1722 N N . GLU A 1 207 ? -18.373 10.441 26.940 1.00 94.75 207 GLU A N 1
ATOM 1723 C CA . GLU A 1 207 ? -17.777 11.767 27.158 1.00 94.75 207 GLU A CA 1
ATOM 1724 C C . GLU A 1 207 ? -18.781 12.930 27.008 1.00 94.75 207 GLU A C 1
ATOM 1726 O O . GLU A 1 207 ? -18.428 14.080 27.270 1.00 94.75 207 GLU A O 1
ATOM 1731 N N . GLY A 1 208 ? -20.024 12.663 26.586 1.00 93.69 208 GLY A N 1
ATOM 1732 C CA . GLY A 1 208 ? -21.042 13.687 26.326 1.00 93.69 208 GLY A CA 1
ATOM 1733 C C . GLY A 1 208 ? -20.768 14.534 25.077 1.00 93.69 208 GLY A C 1
ATOM 1734 O O . GLY A 1 208 ? -21.203 15.684 25.003 1.00 93.69 208 GLY A O 1
ATOM 1735 N N . ARG A 1 209 ? -20.024 13.995 24.107 1.00 94.62 209 ARG A N 1
ATOM 1736 C CA . ARG A 1 209 ? -19.646 14.653 22.847 1.00 94.62 209 ARG A CA 1
ATOM 1737 C C . ARG A 1 209 ? -20.510 14.154 21.685 1.00 94.62 209 ARG A C 1
ATOM 1739 O O . ARG A 1 209 ? -20.993 13.027 21.705 1.00 94.62 209 ARG A O 1
ATOM 1746 N N . SER A 1 210 ? -20.679 15.002 20.668 1.00 90.69 210 SER A N 1
ATOM 1747 C CA . SER A 1 210 ? -21.333 14.625 19.405 1.00 90.69 210 SER A CA 1
ATOM 1748 C C . SER A 1 210 ? -20.456 13.653 18.609 1.00 90.69 210 SER A C 1
ATOM 1750 O O . SER A 1 210 ? -19.237 13.832 18.544 1.00 90.69 210 SER A O 1
ATOM 1752 N N . ASP A 1 211 ? -21.082 12.658 17.987 1.00 91.56 211 ASP A N 1
ATOM 1753 C CA . ASP A 1 211 ? -20.469 11.676 17.090 1.00 91.56 211 ASP A CA 1
ATOM 1754 C C . ASP A 1 211 ? -20.484 12.115 15.613 1.00 91.56 211 ASP A C 1
ATOM 1756 O O . ASP A 1 211 ? -19.943 11.416 14.759 1.00 91.56 211 ASP A O 1
ATOM 1760 N N . GLU A 1 212 ? -21.006 13.306 15.297 1.00 91.06 212 GLU A N 1
ATOM 1761 C CA . GLU A 1 212 ? -21.036 13.853 13.929 1.00 91.06 212 GLU A CA 1
ATOM 1762 C C . GLU A 1 212 ? -19.644 13.933 13.283 1.00 91.06 212 GLU A C 1
ATOM 1764 O O . GLU A 1 212 ? -19.510 13.713 12.080 1.00 91.06 212 GLU A O 1
ATOM 1769 N N . VAL A 1 213 ? -18.596 14.171 14.084 1.00 87.75 213 VAL A N 1
ATOM 1770 C CA . VAL A 1 213 ? -17.196 14.211 13.620 1.00 87.75 213 VAL A CA 1
ATOM 1771 C C . VAL A 1 213 ? -16.740 12.883 13.005 1.00 87.75 213 VAL A C 1
ATOM 1773 O O . VAL A 1 213 ? -15.819 12.856 12.193 1.00 87.75 213 VAL A O 1
ATOM 1776 N N . LEU A 1 214 ? -17.390 11.765 13.344 1.00 90.94 214 LEU A N 1
ATOM 1777 C CA . LEU A 1 214 ? -17.037 10.460 12.788 1.00 90.94 214 LEU A CA 1
ATOM 1778 C C . LEU A 1 214 ? -17.347 10.353 11.291 1.00 90.94 214 LEU A C 1
ATOM 1780 O O . LEU A 1 214 ? -16.736 9.549 10.588 1.00 90.94 214 LEU A O 1
ATOM 1784 N N . LEU A 1 215 ? -18.253 11.193 10.779 1.00 88.56 215 LEU A N 1
ATOM 1785 C CA . LEU A 1 215 ? -18.561 11.261 9.353 1.00 88.56 215 LEU A CA 1
ATOM 1786 C C . LEU A 1 215 ? -17.349 11.697 8.520 1.00 88.56 215 LEU A C 1
ATOM 1788 O O . LEU A 1 215 ? -17.219 11.254 7.377 1.00 88.56 215 LEU A O 1
ATOM 1792 N N . ASP A 1 216 ? -16.447 12.496 9.092 1.00 90.06 216 ASP A N 1
ATOM 1793 C CA . ASP A 1 216 ? -15.253 12.985 8.401 1.00 90.06 216 ASP A CA 1
ATOM 1794 C C . ASP A 1 216 ? -14.253 11.849 8.130 1.00 90.06 216 ASP A C 1
ATOM 1796 O O . ASP A 1 216 ? -13.585 11.835 7.093 1.00 90.06 216 ASP A O 1
ATOM 1800 N N . TYR A 1 217 ? -14.226 10.809 8.974 1.00 92.25 217 TYR A N 1
ATOM 1801 C CA . TYR A 1 217 ? -13.372 9.629 8.771 1.00 92.25 217 TYR A CA 1
ATOM 1802 C C . TYR A 1 217 ? -13.777 8.768 7.566 1.00 92.25 217 TYR A C 1
ATOM 1804 O O . TYR A 1 217 ? -13.033 7.866 7.171 1.00 92.25 217 TYR A O 1
ATOM 1812 N N . ARG A 1 218 ? -14.896 9.072 6.894 1.00 92.25 218 ARG A N 1
ATOM 1813 C CA . ARG A 1 218 ? -15.187 8.514 5.562 1.00 92.25 218 ARG A CA 1
ATOM 1814 C C . ARG A 1 218 ? -14.099 8.872 4.551 1.00 92.25 218 ARG A C 1
ATOM 1816 O O . ARG A 1 218 ? -13.813 8.063 3.672 1.00 92.25 218 ARG A O 1
ATOM 1823 N N . ILE A 1 219 ? -13.472 10.044 4.688 1.00 85.00 219 ILE A N 1
ATOM 1824 C CA . ILE A 1 219 ? -12.333 10.449 3.852 1.00 85.00 219 ILE A CA 1
ATOM 1825 C C . ILE A 1 219 ? -11.156 9.495 4.087 1.00 85.00 219 ILE A C 1
ATOM 1827 O O . ILE A 1 219 ? -10.601 8.974 3.123 1.00 85.00 219 ILE A O 1
ATOM 1831 N N . THR A 1 220 ? -10.855 9.167 5.348 1.00 92.56 220 THR A N 1
ATOM 1832 C CA . THR A 1 220 ? -9.827 8.180 5.716 1.00 92.56 220 THR A CA 1
ATOM 1833 C C . THR A 1 220 ? -10.101 6.808 5.097 1.00 92.56 220 THR A C 1
ATOM 1835 O O . THR A 1 220 ? -9.197 6.179 4.552 1.00 92.56 220 THR A O 1
ATOM 1838 N N . LEU A 1 221 ? -11.352 6.334 5.126 1.00 93.25 221 LEU A N 1
ATOM 1839 C CA . LEU A 1 221 ? -11.725 5.063 4.497 1.00 93.25 221 LEU A CA 1
ATOM 1840 C C . LEU A 1 221 ? -11.504 5.075 2.978 1.00 93.25 221 LEU A C 1
ATOM 1842 O O . LEU A 1 221 ? -10.943 4.122 2.436 1.00 93.25 221 LEU A O 1
ATOM 1846 N N . ILE A 1 222 ? -11.941 6.138 2.296 1.00 85.31 222 ILE A N 1
ATOM 1847 C CA . ILE A 1 222 ? -11.751 6.297 0.847 1.00 85.31 222 ILE A CA 1
ATOM 1848 C C . ILE A 1 222 ? -10.262 6.241 0.504 1.00 85.31 222 ILE A C 1
ATOM 1850 O O . ILE A 1 222 ? -9.877 5.543 -0.432 1.00 85.31 222 ILE A O 1
ATOM 1854 N N . ASP A 1 223 ? -9.437 6.933 1.284 1.00 85.94 223 ASP A N 1
ATOM 1855 C CA . ASP A 1 223 ? -7.995 7.005 1.078 1.00 85.94 223 ASP A CA 1
ATOM 1856 C C . ASP A 1 223 ? -7.318 5.633 1.235 1.00 85.94 223 ASP A C 1
ATOM 1858 O O . ASP A 1 223 ? -6.560 5.191 0.369 1.00 85.94 223 ASP A O 1
ATOM 1862 N N . ILE A 1 224 ? -7.675 4.882 2.279 1.00 91.44 224 ILE A N 1
ATOM 1863 C CA . ILE A 1 224 ? -7.162 3.523 2.504 1.00 91.44 224 ILE A CA 1
ATOM 1864 C C . ILE A 1 224 ? -7.557 2.571 1.376 1.00 91.44 224 ILE A C 1
ATOM 1866 O O . ILE A 1 224 ? -6.726 1.804 0.882 1.00 91.44 224 ILE A O 1
ATOM 1870 N N . ILE A 1 225 ? -8.816 2.624 0.936 1.00 89.81 225 ILE A N 1
ATOM 1871 C CA . ILE A 1 225 ? -9.281 1.813 -0.192 1.00 89.81 225 ILE A CA 1
ATOM 1872 C C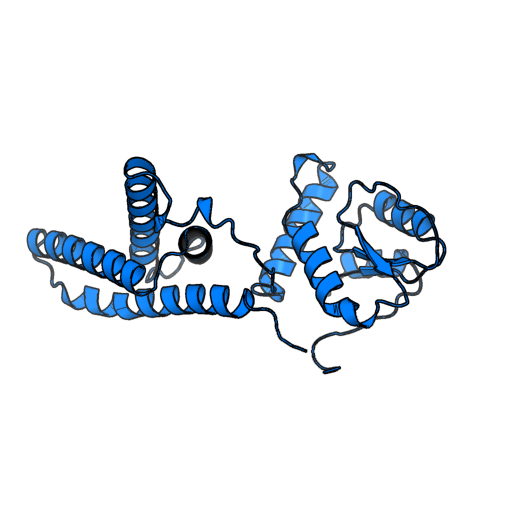 . ILE A 1 225 ? -8.539 2.215 -1.469 1.00 89.81 225 ILE A C 1
ATOM 1874 O O . ILE A 1 225 ? -8.155 1.336 -2.236 1.00 89.81 225 ILE A O 1
ATOM 1878 N N . ALA A 1 226 ? -8.296 3.508 -1.699 1.00 83.38 226 ALA A N 1
ATOM 1879 C CA . ALA A 1 226 ? -7.540 3.978 -2.855 1.00 83.38 226 ALA A CA 1
ATOM 1880 C C . ALA A 1 226 ? -6.108 3.424 -2.855 1.00 83.38 226 ALA A C 1
ATOM 1882 O O . ALA A 1 226 ? -5.670 2.884 -3.873 1.00 83.38 226 ALA A O 1
ATOM 1883 N N . HIS A 1 227 ? -5.417 3.459 -1.712 1.00 82.81 227 HIS A N 1
ATOM 1884 C CA . HIS A 1 227 ? -4.081 2.880 -1.560 1.00 82.81 227 HIS A CA 1
ATOM 1885 C C . HIS A 1 227 ? -4.070 1.364 -1.808 1.00 82.81 227 HIS A C 1
ATOM 1887 O O . HIS A 1 227 ? -3.211 0.852 -2.532 1.00 82.81 227 HIS A O 1
ATOM 1893 N N . LEU A 1 228 ? -5.054 0.633 -1.276 1.00 85.88 228 LEU A N 1
ATOM 1894 C CA . LEU A 1 228 ? -5.174 -0.810 -1.489 1.00 85.88 228 LEU A CA 1
ATOM 1895 C C . LEU A 1 228 ? -5.500 -1.156 -2.953 1.00 85.88 228 LEU A C 1
ATOM 1897 O O . LEU A 1 228 ? -4.889 -2.052 -3.537 1.00 85.88 228 LEU A O 1
ATOM 1901 N N . CYS A 1 229 ? -6.432 -0.433 -3.574 1.00 81.88 229 CYS A N 1
ATOM 1902 C CA . CYS A 1 229 ? -6.770 -0.575 -4.991 1.00 81.88 229 CYS A CA 1
ATOM 1903 C C . CYS A 1 229 ? -5.561 -0.295 -5.882 1.00 81.88 229 CYS A C 1
ATOM 1905 O O . CYS A 1 229 ? -5.330 -1.012 -6.853 1.00 81.88 229 CYS A O 1
ATOM 1907 N N . GLU A 1 230 ? -4.768 0.715 -5.542 1.00 79.44 230 GLU A N 1
ATOM 1908 C CA . GLU A 1 230 ? -3.547 1.044 -6.257 1.00 79.44 230 GLU A CA 1
ATOM 1909 C C . GLU A 1 230 ? -2.486 -0.063 -6.106 1.00 79.44 230 GLU A C 1
ATOM 1911 O O . GLU A 1 230 ? -1.842 -0.429 -7.093 1.00 79.44 230 GLU A O 1
ATOM 1916 N N . MET A 1 231 ? -2.355 -0.676 -4.922 1.00 76.56 231 MET A N 1
ATOM 1917 C CA . MET A 1 231 ? -1.538 -1.884 -4.743 1.00 76.56 231 MET A CA 1
ATOM 1918 C C . MET A 1 231 ? -2.007 -3.037 -5.639 1.00 76.56 231 MET A C 1
ATOM 1920 O O . MET A 1 231 ? -1.192 -3.639 -6.342 1.00 76.56 231 MET A O 1
ATOM 1924 N N . TYR A 1 232 ? -3.312 -3.325 -5.675 1.00 80.12 232 TYR A N 1
ATOM 1925 C CA . TYR A 1 232 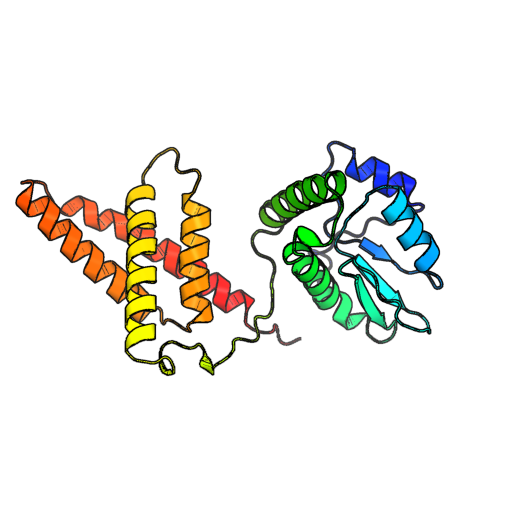? -3.859 -4.366 -6.549 1.00 80.12 232 TYR A CA 1
ATOM 1926 C C . TYR A 1 232 ? -3.643 -4.044 -8.031 1.00 80.12 232 TYR A C 1
ATOM 1928 O O . TYR A 1 232 ? -3.179 -4.909 -8.774 1.00 80.12 232 TYR A O 1
ATOM 1936 N N . ARG A 1 233 ? -3.884 -2.799 -8.455 1.00 78.75 233 ARG A N 1
ATOM 1937 C CA . ARG A 1 233 ? -3.662 -2.335 -9.832 1.00 78.75 233 ARG A CA 1
ATOM 1938 C C . ARG A 1 233 ? -2.218 -2.553 -10.277 1.00 78.75 233 ARG A C 1
ATOM 1940 O O . ARG A 1 233 ? -1.991 -2.975 -11.406 1.00 78.75 233 ARG A O 1
ATOM 1947 N N . ARG A 1 234 ? -1.249 -2.296 -9.394 1.00 68.25 234 ARG A N 1
ATOM 1948 C CA . ARG A 1 234 ? 0.186 -2.509 -9.660 1.00 68.25 234 ARG A CA 1
ATOM 1949 C C . ARG A 1 234 ? 0.604 -3.976 -9.650 1.00 68.25 234 ARG A C 1
ATOM 1951 O O . ARG A 1 234 ? 1.629 -4.309 -10.229 1.00 68.25 234 ARG A O 1
ATOM 1958 N N . SER A 1 235 ? -0.166 -4.842 -8.995 1.00 68.88 235 SER A N 1
ATOM 1959 C CA . SER A 1 235 ? 0.130 -6.276 -8.917 1.00 68.88 235 SER A CA 1
ATOM 1960 C C . SER A 1 235 ? -0.292 -7.072 -10.159 1.00 68.88 235 SER A C 1
ATOM 1962 O O . SER A 1 235 ? 0.167 -8.201 -10.336 1.00 68.88 235 SER A O 1
ATOM 1964 N N . ILE A 1 236 ? -1.147 -6.503 -11.018 1.00 65.00 236 ILE A N 1
ATOM 1965 C CA . ILE A 1 236 ? -1.636 -7.153 -12.240 1.00 65.00 236 ILE A CA 1
ATOM 1966 C C . ILE A 1 236 ? -0.583 -7.005 -13.353 1.00 65.00 236 ILE A C 1
ATOM 1968 O O . ILE A 1 236 ? -0.221 -5.871 -13.678 1.00 65.00 236 ILE A O 1
ATOM 1972 N N . PRO A 1 237 ? -0.105 -8.114 -13.960 1.00 56.81 237 PRO A N 1
ATOM 1973 C CA . PRO A 1 237 ? 0.714 -8.089 -15.173 1.00 56.81 237 PRO A CA 1
ATOM 1974 C C . PRO A 1 237 ? 0.059 -7.228 -16.240 1.00 56.81 237 PRO A C 1
ATOM 1976 O O . PRO A 1 237 ? -1.081 -7.485 -16.622 1.00 56.81 237 PRO A O 1
ATOM 1979 N N . ARG A 1 238 ? 0.770 -6.209 -16.729 1.00 54.56 238 ARG A N 1
ATOM 1980 C CA . ARG A 1 238 ? 0.363 -5.564 -17.978 1.00 54.56 238 ARG A CA 1
ATOM 1981 C C . ARG A 1 238 ? 0.581 -6.591 -19.086 1.00 54.56 238 ARG A C 1
ATOM 1983 O O . ARG A 1 238 ? 1.727 -6.936 -19.366 1.00 54.56 238 ARG A O 1
ATOM 1990 N N . GLU A 1 239 ? -0.508 -7.130 -19.629 1.00 48.22 239 GLU A N 1
ATOM 1991 C CA . GLU A 1 239 ? -0.452 -7.853 -20.900 1.00 48.22 239 GLU A CA 1
ATOM 1992 C C . GLU A 1 239 ? 0.046 -6.880 -21.981 1.00 48.22 239 GLU A C 1
ATOM 1994 O O . GLU A 1 239 ? -0.274 -5.689 -21.937 1.00 48.22 239 GLU A O 1
ATOM 1999 N N . GLU A 1 240 ? 0.926 -7.396 -22.839 1.00 37.75 240 GLU A N 1
ATOM 2000 C CA . GLU A 1 240 ? 1.757 -6.679 -23.820 1.00 37.75 240 GLU A CA 1
ATOM 2001 C C . GLU A 1 240 ? 0.993 -5.743 -24.769 1.00 37.75 240 GLU A C 1
ATOM 2003 O O . GLU A 1 240 ? -0.112 -6.111 -25.231 1.00 37.75 240 GLU A O 1
#

Sequence (240 aa):
MDSAQYHFKPMGNVNELHAITQAAEPPPDCLLIWEPHPEVLLYQLKELYLLLPTVVVHFHGEREASPYPIVWIGRDQLHQLPQKIEQAIANFLQLPNTSITEPLQKQQQRLASKLRERLGYLGVYYKRDPKRFFRYLSPEEREATRQSLKQTYEIIVLEYFKEKSECLNSTIDEFVNLSFWTDISVSQVLEIHMELMDEFAHRLHIEGRSDEVLLDYRITLIDIIAHLCEMYRRSIPREE

Radius of gyration: 22.61 Å; chains: 1; bounding box: 57×40×55 Å

Foldseek 3Di:
DPPPPDDDDDDPDVVVLLVCLVDPHQHDQEAEAEDQDCPVVVVVCVVSLHAHLYEYAYDDDDDDDDLHQYFYDYPVRVVCVVVSSLSSNVSLLPDDLVSDDPVSSVSSVVSSVSSCVVVVDDQDQDPADQCLALVNDDPVVNVVLLVVLLVLLLVLLVCVPDPDDPCNVVSLVVNLVSCLNNVPDLVSLVVSLVVVLVVVCVVCVVVVHDSPVSVVCVVVSVVSVVSNVVVVVSNDDDDD

Secondary structure (DSSP, 8-state):
--TTS------S-HHHHHHHHHSSSPPPS-EEE--S-HHHHHHHHHHTT----EEEEESS------SS-EEEEEGGGGGGHHHHHHHHHHHHHT--GGGS-HHHHHHHHHHHHHHHHHHSS--------GGGSGGGS-HHHHHHHHHHHHHHHHHHHHHHT-TT-SSHHHHHHHHHHHHHHTT--HHHHHHHHHHHHHHHHHHHHHTT--SGGGGGHHHHHHHHHHHHHHHHHHHS----

pLDDT: mean 77.56, std 13.88, range [31.38, 97.0]